Protein AF-A0A0F6W2K8-F1 (afdb_monomer_lite)

Radius of gyration: 36.89 Å; chains: 1; bounding box: 111×75×98 Å

Sequence (318 aa):
MAAAKKRSKKATPIKKAATTRRTAAKGRVGLDTSRAWSLDEIERELTPVSAARVAAVRDAIVRAYGDDKLVE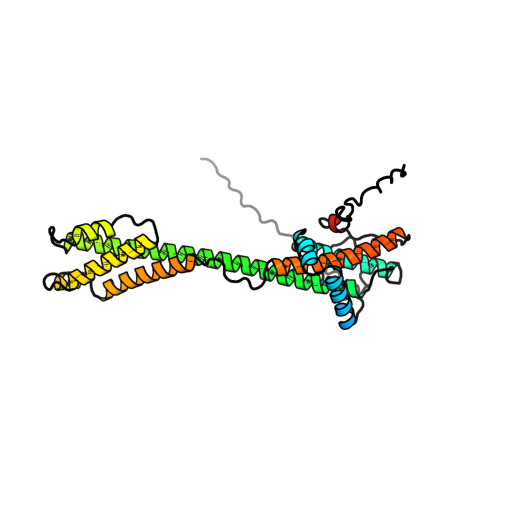LGTGFRTEEIVAVAPNVVAAALLAVRKLGRAPQGLALELLTLAVSEARELARLDLAHEQQLRDVASEIAGRREALKTSRATALRERRAVATHLLRNVLPRDAPQRAELERAAGKAATASSVVASVRTVARILADARRDESLVVVLDSYGYDDALVARLEALAAETERLSGTSATLTPPQAVDQRTLDRHDGLVLAILRAIVSALRDAQRAGAPISLPPLAGLERLLVPSRDDEQDDEEPEPVAPAS

Foldseek 3Di:
DDDDDDDDDDDDDDPPPPPPPPDDDPDPPQLDLVDFDALVRLVVLADDDDPVVLVVVLVVLCVVQPQVSLLVQLVVDDLVLLLRQLRSLLSQQSNLCVLVVHHFPLDDSSLSVNLSVLSVVLVVLVVLQVVLVVVLVVVLVVLVVQLVVLLVVLLVLLLVLLVCCLPPFDDPPHPLNVVSVVLNDDDDDLVSSLVSLLSSLVVLVVQCVDPVRVVVCVVVVSDVVSSVVSNVSSVSSVVSNVVSVVSDDDRPRDPSNSSSSSSSSLSSSQSSQVSVVVCVVVVRPGDGGDSVVCPCSNDPDPPVPDDPDDDDDDDDDD

Structure (mmCIF, N/CA/C/O backbone):
data_AF-A0A0F6W2K8-F1
#
_entry.id   AF-A0A0F6W2K8-F1
#
loop_
_atom_site.group_PDB
_atom_site.id
_atom_site.type_symbol
_atom_site.label_atom_id
_atom_site.label_alt_id
_atom_site.label_comp_id
_atom_site.label_asym_id
_atom_site.label_entity_id
_atom_site.label_seq_id
_atom_site.pdbx_PDB_ins_code
_atom_site.Cartn_x
_atom_site.Cartn_y
_atom_site.Cartn_z
_atom_site.occupancy
_atom_site.B_iso_or_equiv
_atom_site.auth_seq_id
_atom_site.auth_comp_id
_atom_site.auth_asym_id
_atom_site.auth_atom_id
_atom_site.pdbx_PDB_model_num
ATOM 1 N N . MET A 1 1 ? -38.048 59.063 2.371 1.00 38.00 1 MET A N 1
ATOM 2 C CA . MET A 1 1 ? -36.624 59.136 2.759 1.00 38.00 1 MET A CA 1
ATOM 3 C C . MET A 1 1 ? -35.880 57.947 2.169 1.00 38.00 1 MET A C 1
ATOM 5 O O . MET A 1 1 ? -36.380 56.838 2.256 1.00 38.00 1 MET A O 1
ATOM 9 N N . ALA A 1 2 ? -34.741 58.244 1.541 1.00 36.44 2 ALA A N 1
ATOM 10 C CA . ALA A 1 2 ? -33.540 57.422 1.358 1.00 36.44 2 ALA A CA 1
ATOM 11 C C . ALA A 1 2 ? -33.654 55.928 0.960 1.00 36.44 2 ALA A C 1
ATOM 13 O O . ALA A 1 2 ? -33.855 55.050 1.785 1.00 36.44 2 ALA A O 1
ATOM 14 N N . ALA A 1 3 ? -33.377 55.693 -0.329 1.00 35.25 3 ALA A N 1
ATOM 15 C CA . ALA A 1 3 ? -32.342 54.801 -0.874 1.00 35.25 3 ALA A CA 1
ATOM 16 C C . ALA A 1 3 ? -32.128 53.385 -0.293 1.00 35.25 3 ALA A C 1
ATOM 18 O O . ALA A 1 3 ? -31.666 53.234 0.827 1.00 35.25 3 ALA A O 1
ATOM 19 N N . ALA A 1 4 ? -32.168 52.377 -1.177 1.00 39.00 4 ALA A N 1
ATOM 20 C CA . ALA A 1 4 ? -30.990 51.539 -1.451 1.00 39.00 4 ALA A CA 1
ATOM 21 C C . ALA A 1 4 ? -31.178 50.670 -2.711 1.00 39.00 4 ALA A C 1
ATOM 23 O O . ALA A 1 4 ? -31.960 49.724 -2.749 1.00 39.00 4 ALA A O 1
ATOM 24 N N . LYS A 1 5 ? -30.385 50.980 -3.742 1.00 43.41 5 LYS A N 1
ATOM 25 C CA . LYS A 1 5 ? -30.114 50.135 -4.912 1.00 43.41 5 LYS A CA 1
ATOM 26 C C . LYS A 1 5 ? -29.456 48.820 -4.472 1.00 43.41 5 LYS A C 1
ATOM 28 O O . LYS A 1 5 ? -28.396 48.869 -3.853 1.00 43.41 5 LYS A O 1
ATOM 33 N N . LYS A 1 6 ? -29.942 47.667 -4.947 1.00 42.81 6 LYS A N 1
ATOM 34 C CA . LYS A 1 6 ? -29.081 46.497 -5.197 1.00 42.81 6 LYS A CA 1
ATOM 35 C C . LYS A 1 6 ? -29.333 45.926 -6.591 1.00 42.81 6 LYS A C 1
ATOM 37 O O . LYS A 1 6 ? -30.440 45.572 -6.969 1.00 42.81 6 LYS A O 1
ATOM 42 N N . ARG A 1 7 ? -28.242 45.937 -7.357 1.00 42.62 7 ARG A N 1
ATOM 43 C CA . ARG A 1 7 ? -28.083 45.543 -8.757 1.00 42.62 7 ARG A CA 1
ATOM 44 C C . ARG A 1 7 ? -28.334 44.043 -8.935 1.00 42.62 7 ARG A C 1
ATOM 46 O O . ARG A 1 7 ? -27.656 43.239 -8.299 1.00 42.62 7 ARG A O 1
ATOM 53 N N . SER A 1 8 ? -29.216 43.680 -9.863 1.00 40.09 8 SER A N 1
ATOM 54 C CA . SER A 1 8 ? -29.271 42.340 -10.445 1.00 40.09 8 SER A CA 1
ATOM 55 C C . SER A 1 8 ? -28.067 42.149 -11.377 1.00 40.09 8 SER A C 1
ATOM 57 O O . SER A 1 8 ? -27.812 42.951 -12.280 1.00 40.09 8 SER A O 1
ATOM 59 N N . LYS A 1 9 ? -27.264 41.110 -11.129 1.00 42.94 9 LYS A N 1
ATOM 60 C CA . LYS A 1 9 ? -26.186 40.706 -12.037 1.00 42.94 9 LYS A CA 1
ATOM 61 C C . LYS A 1 9 ? -26.823 40.021 -13.248 1.00 42.94 9 LYS A C 1
ATOM 63 O O . LYS A 1 9 ? -27.392 38.942 -13.121 1.00 42.94 9 LYS A O 1
ATOM 68 N N . LYS A 1 10 ? -26.733 40.675 -14.410 1.00 40.81 10 LYS A N 1
ATOM 69 C CA . LYS A 1 10 ? -27.005 40.088 -15.728 1.00 40.81 10 LYS A CA 1
ATOM 70 C C . LYS A 1 10 ? -26.123 38.854 -15.921 1.00 40.81 10 LYS A C 1
ATOM 72 O O . LYS A 1 10 ? -24.904 38.948 -15.804 1.00 40.81 10 LYS A O 1
ATOM 77 N N . ALA A 1 11 ? -26.756 37.730 -16.239 1.00 39.19 11 ALA A N 1
ATOM 78 C CA . ALA A 1 11 ? -26.097 36.548 -16.759 1.00 39.19 11 ALA A CA 1
ATOM 79 C C . ALA A 1 11 ? -25.490 36.873 -18.132 1.00 39.19 11 ALA A C 1
ATOM 81 O O . ALA A 1 11 ? -26.193 37.274 -19.061 1.00 39.19 11 ALA A O 1
ATOM 82 N N . THR A 1 12 ? -24.175 36.732 -18.245 1.00 38.69 12 THR A N 1
ATOM 83 C CA . THR A 1 12 ? -23.456 36.777 -19.518 1.00 38.69 12 THR A CA 1
ATOM 84 C C . THR A 1 12 ? -23.662 35.434 -20.225 1.00 38.69 12 THR A C 1
ATOM 86 O O . THR A 1 12 ? -23.432 34.396 -19.601 1.00 38.69 12 THR A O 1
ATOM 89 N N . PRO A 1 13 ? -24.081 35.394 -21.501 1.00 38.59 13 PRO A N 1
ATOM 90 C CA . PRO A 1 13 ? -24.198 34.138 -22.225 1.00 38.59 13 PRO A CA 1
ATOM 91 C C . PRO A 1 13 ? -22.795 33.607 -22.534 1.00 38.59 13 PRO A C 1
ATOM 93 O O . PRO A 1 13 ? -22.003 34.261 -23.216 1.00 38.59 13 PRO A O 1
ATOM 96 N N . ILE A 1 14 ? -22.487 32.411 -22.030 1.00 42.06 14 ILE A N 1
ATOM 97 C CA . ILE A 1 14 ? -21.296 31.653 -22.417 1.00 42.06 14 ILE A CA 1
ATOM 98 C C . ILE A 1 14 ? -21.457 31.313 -23.901 1.00 42.06 14 ILE A C 1
ATOM 100 O O . ILE A 1 14 ? -22.243 30.442 -24.278 1.00 42.06 14 ILE A O 1
ATOM 104 N N . LYS A 1 15 ? -20.729 32.037 -24.758 1.00 41.38 15 LYS A N 1
ATOM 105 C CA . LYS A 1 15 ? -20.532 31.667 -26.160 1.00 41.38 15 LYS A CA 1
ATOM 106 C C . LYS A 1 15 ? -19.895 30.279 -26.174 1.00 41.38 15 LYS A C 1
ATOM 108 O O . LYS A 1 15 ? -18.727 30.131 -25.829 1.00 41.38 15 LYS A O 1
ATOM 113 N N . LYS A 1 16 ? -20.675 29.269 -26.564 1.00 38.38 16 LYS A N 1
ATOM 114 C CA . LYS A 1 16 ? -20.164 27.956 -26.957 1.00 38.38 16 LYS A CA 1
ATOM 115 C C . LYS A 1 16 ? -19.177 28.184 -28.100 1.00 38.38 16 LYS A C 1
ATOM 117 O O . LYS A 1 16 ? -19.590 28.493 -29.215 1.00 38.38 16 LYS A O 1
ATOM 122 N N . ALA A 1 17 ? -17.884 28.082 -27.808 1.00 37.31 17 ALA A N 1
ATOM 123 C CA . ALA A 1 17 ? -16.884 27.917 -28.844 1.00 37.31 17 ALA A CA 1
ATOM 124 C C . ALA A 1 17 ? -17.203 26.591 -29.535 1.00 37.31 17 ALA A C 1
ATOM 126 O O . ALA A 1 17 ? -17.188 25.530 -28.911 1.00 37.31 17 ALA A O 1
ATOM 127 N N . ALA A 1 18 ? -17.602 26.683 -30.799 1.00 35.75 18 ALA A N 1
ATOM 128 C CA . ALA A 1 18 ? -17.785 25.537 -31.658 1.00 35.75 18 ALA A CA 1
ATOM 129 C C . ALA A 1 18 ? -16.449 24.790 -31.722 1.00 35.75 18 ALA A C 1
ATOM 131 O O . ALA A 1 18 ? -15.483 25.274 -32.308 1.00 35.75 18 ALA A O 1
ATOM 132 N N . THR A 1 19 ? -16.389 23.625 -31.082 1.00 36.25 19 THR A N 1
ATOM 133 C CA . THR A 1 19 ? -15.316 22.661 -31.288 1.00 36.25 19 THR A CA 1
ATOM 134 C C . THR A 1 19 ? -15.433 22.194 -32.727 1.00 36.25 19 THR A C 1
ATOM 136 O O . THR A 1 19 ? -16.224 21.306 -33.050 1.00 36.25 19 THR A O 1
ATOM 139 N N . THR A 1 20 ? -14.682 22.838 -33.614 1.00 37.28 20 THR A N 1
ATOM 140 C CA . THR A 1 20 ? -14.463 22.370 -34.973 1.00 37.28 20 THR A CA 1
ATOM 141 C C . THR A 1 20 ? -13.880 20.969 -34.851 1.00 37.28 20 THR A C 1
ATOM 143 O O . THR A 1 20 ? -12.708 20.797 -34.518 1.00 37.28 20 THR A O 1
ATOM 146 N N . ARG A 1 21 ? -14.726 19.950 -35.057 1.00 40.19 21 ARG A N 1
ATOM 147 C CA . ARG A 1 21 ? -14.299 18.573 -35.299 1.00 40.19 21 ARG A CA 1
ATOM 148 C C . ARG A 1 21 ? -13.395 18.618 -36.519 1.00 40.19 21 ARG A C 1
ATOM 150 O O . ARG A 1 21 ? -13.856 18.604 -37.655 1.00 40.19 21 ARG A O 1
ATOM 157 N N . ARG A 1 22 ? -12.095 18.712 -36.262 1.00 36.84 22 ARG A N 1
ATOM 158 C CA . ARG A 1 22 ? -11.065 18.445 -37.247 1.00 36.84 22 ARG A CA 1
ATOM 159 C C . ARG A 1 22 ? -11.166 16.951 -37.523 1.00 36.84 22 ARG A C 1
ATOM 161 O O . ARG A 1 22 ? -10.788 16.124 -36.699 1.00 36.84 22 ARG A O 1
ATOM 168 N N . THR A 1 23 ? -11.794 16.623 -38.643 1.00 35.72 23 THR A N 1
ATOM 169 C CA . THR A 1 23 ? -11.765 15.295 -39.241 1.00 35.72 23 THR A CA 1
ATOM 170 C C . THR A 1 23 ? -10.320 14.819 -39.267 1.00 35.72 23 THR A C 1
ATOM 172 O O . THR A 1 23 ? -9.457 15.497 -39.826 1.00 35.72 23 THR A O 1
ATOM 175 N N . ALA A 1 24 ? -10.070 13.690 -38.605 1.00 38.19 24 ALA A N 1
ATOM 176 C CA . ALA A 1 24 ? -8.780 13.030 -38.567 1.00 38.19 24 ALA A CA 1
ATOM 177 C C . ALA A 1 24 ? -8.312 12.780 -40.003 1.00 38.19 24 ALA A C 1
ATOM 179 O O . ALA A 1 24 ? -8.836 11.916 -40.708 1.00 38.19 24 ALA A O 1
ATOM 180 N N . ALA A 1 25 ? -7.332 13.565 -40.441 1.00 36.22 25 ALA A N 1
ATOM 181 C CA . ALA A 1 25 ? -6.544 13.211 -41.598 1.00 36.22 25 ALA A CA 1
ATOM 182 C C . ALA A 1 25 ? -5.839 11.893 -41.255 1.00 36.22 25 ALA A C 1
ATOM 184 O O . ALA A 1 25 ? -5.070 11.826 -40.297 1.00 36.22 25 ALA A O 1
ATOM 185 N N . LYS A 1 26 ? -6.132 10.841 -42.024 1.00 40.16 26 LYS A N 1
ATOM 186 C CA . LYS A 1 26 ? -5.335 9.612 -42.081 1.00 40.16 26 LYS A CA 1
ATOM 187 C C . LYS A 1 26 ? -3.949 9.968 -42.629 1.00 40.16 26 LYS A C 1
ATOM 189 O O . LYS A 1 26 ? -3.676 9.793 -43.809 1.00 40.16 26 LYS A O 1
ATOM 194 N N . GLY A 1 27 ? -3.096 10.517 -41.780 1.00 34.44 27 GLY A N 1
ATOM 195 C CA . GLY A 1 27 ? -1.671 10.687 -42.015 1.00 34.44 27 GLY A CA 1
ATOM 196 C C . GLY A 1 27 ? -0.952 10.030 -40.851 1.00 34.44 27 GLY A C 1
ATOM 197 O O . GLY A 1 27 ? -1.320 10.277 -39.706 1.00 34.44 27 GLY A O 1
ATOM 198 N N . ARG A 1 28 ? 0.021 9.157 -41.130 1.00 44.56 28 ARG A N 1
ATOM 199 C CA . ARG A 1 28 ? 0.927 8.609 -40.110 1.00 44.56 28 ARG A CA 1
ATOM 200 C C . ARG A 1 28 ? 1.466 9.777 -39.281 1.00 44.56 28 ARG A C 1
ATOM 202 O O . ARG A 1 28 ? 2.252 10.571 -39.792 1.00 44.56 28 ARG A O 1
ATOM 209 N N . VAL A 1 29 ? 1.005 9.904 -38.039 1.00 49.88 29 VAL A N 1
ATOM 210 C CA . VAL A 1 29 ? 1.546 10.867 -37.081 1.00 49.88 29 VAL A CA 1
ATOM 211 C C . VAL A 1 29 ? 2.978 10.411 -36.825 1.00 49.88 29 VAL A C 1
ATOM 213 O O . VAL A 1 29 ? 3.199 9.328 -36.294 1.00 49.88 29 VAL A O 1
ATOM 216 N N . GLY A 1 30 ? 3.960 11.169 -37.311 1.00 60.00 30 GLY A N 1
ATOM 217 C CA . GLY A 1 30 ? 5.361 10.883 -37.017 1.00 60.00 30 GLY A CA 1
ATOM 218 C C . GLY A 1 30 ? 5.589 10.901 -35.504 1.00 60.00 30 GLY A C 1
ATOM 219 O O . GLY A 1 30 ? 4.935 11.662 -34.794 1.00 60.00 30 GLY A O 1
ATOM 220 N N . LEU A 1 31 ? 6.502 10.061 -35.009 1.00 70.81 31 LEU A N 1
ATOM 221 C CA . LEU A 1 31 ? 6.948 10.099 -33.613 1.00 70.81 31 LEU A CA 1
ATOM 222 C C . LEU A 1 31 ? 7.523 11.495 -33.311 1.00 70.81 31 LEU A C 1
ATOM 224 O O . LEU A 1 31 ? 8.631 11.814 -33.733 1.00 70.81 31 LEU A O 1
ATOM 228 N N . ASP A 1 32 ? 6.752 12.326 -32.615 1.00 74.31 32 ASP A N 1
ATOM 229 C CA . ASP A 1 32 ? 7.165 13.632 -32.104 1.00 74.31 32 ASP A CA 1
ATOM 230 C C . ASP A 1 32 ? 7.704 13.488 -30.675 1.00 74.31 32 ASP A C 1
ATOM 232 O O . ASP A 1 32 ? 6.947 13.214 -29.749 1.00 74.31 32 ASP A O 1
ATOM 236 N N . THR A 1 33 ? 9.010 13.670 -30.479 1.00 67.94 33 THR A N 1
ATOM 237 C CA . THR A 1 33 ? 9.666 13.567 -29.163 1.00 67.94 33 THR A CA 1
ATOM 238 C C . THR A 1 33 ? 9.492 14.805 -28.281 1.00 67.94 33 THR A C 1
ATOM 240 O O . THR A 1 33 ? 9.990 14.810 -27.160 1.00 67.94 33 THR A O 1
ATOM 243 N N . SER A 1 34 ? 8.830 15.863 -28.765 1.00 72.19 34 SER A N 1
ATOM 244 C CA . SER A 1 34 ? 8.588 17.092 -27.994 1.00 72.19 34 SER A CA 1
ATOM 245 C C . SER A 1 34 ? 7.319 17.044 -27.135 1.00 72.19 34 SER A C 1
ATOM 247 O O . SER A 1 34 ? 7.137 17.890 -26.258 1.00 72.19 34 SER A O 1
ATOM 249 N N . ARG A 1 35 ? 6.453 16.044 -27.349 1.00 82.81 35 ARG A N 1
ATOM 250 C CA . ARG A 1 35 ? 5.243 15.809 -26.550 1.00 82.81 35 ARG A CA 1
ATOM 251 C C . ARG A 1 35 ? 5.423 14.629 -25.596 1.00 82.81 35 ARG A C 1
ATOM 253 O O . ARG A 1 35 ? 6.191 13.715 -25.878 1.00 82.81 35 ARG A O 1
ATOM 260 N N . ALA A 1 36 ? 4.642 14.614 -24.518 1.00 84.25 36 ALA A N 1
ATOM 261 C CA . ALA A 1 36 ? 4.549 13.460 -23.632 1.00 84.25 36 ALA A CA 1
ATOM 262 C C . ALA A 1 36 ? 3.800 12.309 -24.321 1.00 84.25 36 ALA A C 1
ATOM 264 O O . ALA A 1 36 ? 2.701 12.508 -24.848 1.00 84.25 36 ALA A O 1
ATOM 265 N N . TRP A 1 37 ? 4.396 11.120 -24.304 1.00 88.38 37 TRP A N 1
ATOM 266 C CA . TRP A 1 37 ? 3.782 9.895 -24.810 1.00 88.38 37 TRP A CA 1
ATOM 267 C C . TRP A 1 37 ? 3.155 9.074 -23.688 1.00 88.38 37 TRP A C 1
ATOM 269 O O . TRP A 1 37 ? 3.697 8.995 -22.587 1.00 88.38 37 TRP A O 1
ATOM 279 N N . SER A 1 38 ? 2.042 8.411 -23.989 1.00 91.56 38 SER A N 1
ATOM 280 C CA . SER A 1 38 ? 1.500 7.343 -23.143 1.00 91.56 38 SER A CA 1
ATOM 281 C C . SER A 1 38 ? 2.025 5.964 -23.565 1.00 91.56 38 SER A C 1
ATOM 283 O O . SER A 1 38 ? 2.402 5.755 -24.722 1.00 91.56 38 SER A O 1
ATOM 285 N N . LEU A 1 39 ? 2.008 4.996 -22.639 1.00 91.00 39 LEU A N 1
ATOM 286 C CA . LEU A 1 39 ? 2.384 3.600 -22.921 1.00 91.00 39 LEU A CA 1
ATOM 287 C C . LEU A 1 39 ? 1.524 2.996 -24.050 1.00 91.00 39 LEU A C 1
ATOM 289 O O . LEU A 1 39 ? 2.049 2.302 -24.918 1.00 91.00 39 LEU A O 1
ATOM 293 N N . ASP A 1 40 ? 0.230 3.329 -24.096 1.00 91.81 40 ASP A N 1
ATOM 294 C CA . ASP A 1 40 ? -0.716 2.833 -25.108 1.00 91.81 40 ASP A CA 1
ATOM 295 C C . ASP A 1 40 ? -0.467 3.395 -26.510 1.00 91.81 40 ASP A C 1
ATOM 297 O O . ASP A 1 40 ? -0.688 2.710 -27.510 1.00 91.81 40 ASP A O 1
ATOM 301 N N . GLU A 1 41 ? -0.031 4.652 -26.610 1.00 90.44 41 GLU A N 1
ATOM 302 C CA . GLU A 1 41 ? 0.337 5.242 -27.898 1.00 90.44 41 GLU A CA 1
ATOM 303 C C . GLU A 1 41 ? 1.620 4.618 -28.444 1.00 90.44 41 GLU A C 1
ATOM 305 O O . GLU A 1 41 ? 1.702 4.351 -29.640 1.00 90.44 41 GLU A O 1
ATOM 310 N N . ILE A 1 42 ? 2.602 4.363 -27.578 1.00 90.56 42 ILE A N 1
ATOM 311 C CA . ILE A 1 42 ? 3.895 3.799 -27.979 1.00 90.56 42 ILE A CA 1
ATOM 312 C C . ILE A 1 42 ? 3.771 2.348 -28.393 1.00 90.56 42 ILE A C 1
ATOM 314 O O . ILE A 1 42 ? 4.393 1.956 -29.377 1.00 90.56 42 ILE A O 1
ATOM 318 N N . GLU A 1 43 ? 2.975 1.554 -27.680 1.00 91.12 43 GLU A N 1
ATOM 319 C CA . GLU A 1 43 ? 2.790 0.141 -28.008 1.00 91.12 43 GLU A CA 1
ATOM 320 C C . GLU A 1 43 ? 2.348 -0.054 -29.464 1.00 91.12 43 GLU A C 1
ATOM 322 O O . GLU A 1 43 ? 2.826 -0.955 -30.149 1.00 91.12 43 GLU A O 1
ATOM 327 N N . ARG A 1 44 ? 1.499 0.844 -29.976 1.00 91.56 44 ARG A N 1
ATOM 328 C CA . ARG A 1 44 ? 1.024 0.817 -31.370 1.00 91.56 44 ARG A CA 1
ATOM 329 C C . ARG A 1 44 ? 2.126 1.097 -32.392 1.00 91.56 44 ARG A C 1
ATOM 331 O O . ARG A 1 44 ? 1.979 0.737 -33.557 1.00 91.56 44 ARG A O 1
ATOM 338 N N . GLU A 1 45 ? 3.200 1.751 -31.968 1.00 91.75 45 GLU A N 1
ATOM 339 C CA . GLU A 1 45 ? 4.353 2.101 -32.796 1.00 91.75 45 GLU A CA 1
ATOM 340 C C . GLU A 1 45 ? 5.484 1.060 -32.704 1.00 91.75 45 GLU A C 1
ATOM 342 O O . GLU A 1 45 ? 6.450 1.147 -33.475 1.00 91.75 45 GLU A O 1
ATOM 347 N N . LEU A 1 46 ? 5.383 0.091 -31.781 1.00 91.25 46 LEU A N 1
ATOM 348 C CA . LEU A 1 46 ? 6.380 -0.962 -31.599 1.00 91.25 46 LEU A CA 1
ATOM 349 C C . LEU A 1 46 ? 6.414 -1.909 -32.800 1.00 91.25 46 LEU A C 1
ATOM 351 O O . LEU A 1 46 ? 5.399 -2.284 -33.386 1.00 91.25 46 LEU A O 1
ATOM 355 N N . THR A 1 47 ? 7.625 -2.343 -33.144 1.00 88.44 47 THR A N 1
ATOM 356 C CA . THR A 1 47 ? 7.804 -3.440 -34.097 1.00 88.44 47 THR A CA 1
ATOM 357 C C . THR A 1 47 ? 7.464 -4.755 -33.393 1.00 88.44 47 THR A C 1
ATOM 359 O O . THR A 1 47 ? 8.008 -4.991 -32.314 1.00 88.44 47 THR A O 1
ATOM 362 N N . PRO A 1 48 ? 6.614 -5.624 -33.971 1.00 91.38 48 PRO A N 1
ATOM 363 C CA . PRO A 1 48 ? 6.302 -6.913 -33.370 1.00 91.38 48 PRO A CA 1
ATOM 364 C C . PRO A 1 48 ? 7.569 -7.747 -33.165 1.00 91.38 48 PRO A C 1
ATOM 366 O O . PRO A 1 48 ? 8.338 -7.974 -34.099 1.00 91.38 48 PRO A O 1
ATOM 369 N N . VAL A 1 49 ? 7.764 -8.226 -31.941 1.00 93.50 49 VAL A N 1
ATOM 370 C CA . VAL A 1 49 ? 8.857 -9.123 -31.552 1.00 93.50 49 VAL A CA 1
ATOM 371 C C . VAL A 1 49 ? 8.275 -10.352 -30.864 1.00 93.50 49 VAL A C 1
ATOM 373 O O . VAL A 1 49 ? 7.219 -10.293 -30.237 1.00 93.50 49 VAL A O 1
ATOM 376 N N . SER A 1 50 ? 8.942 -11.499 -30.985 1.00 95.31 50 SER A N 1
ATOM 377 C CA . SER A 1 50 ? 8.464 -12.732 -30.353 1.00 95.31 50 SER A CA 1
ATOM 378 C C . SER A 1 50 ? 8.572 -12.649 -28.829 1.00 95.31 50 SER A C 1
ATOM 380 O O . SER A 1 50 ? 9.637 -12.289 -28.318 1.00 95.31 50 SER A O 1
ATOM 382 N N . ALA A 1 51 ? 7.544 -13.105 -28.112 1.00 94.19 51 ALA A N 1
ATOM 383 C CA . ALA A 1 51 ? 7.537 -13.143 -26.647 1.00 94.19 51 ALA A CA 1
ATOM 384 C C . ALA A 1 51 ? 8.735 -13.909 -26.053 1.00 94.19 51 ALA A C 1
ATOM 386 O O . ALA A 1 51 ? 9.307 -13.475 -25.060 1.00 94.19 51 ALA A O 1
ATOM 387 N N . ALA A 1 52 ? 9.184 -14.993 -26.699 1.00 95.94 52 ALA A N 1
ATOM 388 C CA . ALA A 1 52 ? 10.352 -15.759 -26.256 1.00 95.94 52 ALA A CA 1
ATOM 389 C C . ALA A 1 52 ? 11.650 -14.928 -26.248 1.00 95.94 52 ALA A C 1
ATOM 391 O O . ALA A 1 52 ? 12.459 -15.046 -25.332 1.00 95.94 52 ALA A O 1
ATOM 392 N N . ARG A 1 53 ? 11.840 -14.048 -27.242 1.00 95.94 53 ARG A N 1
ATOM 393 C CA . ARG A 1 53 ? 13.004 -13.146 -27.303 1.00 95.94 53 ARG A CA 1
ATOM 394 C C . ARG A 1 53 ? 12.916 -12.043 -26.248 1.00 95.94 53 ARG A C 1
ATOM 396 O O . ARG A 1 53 ? 13.925 -11.728 -25.628 1.00 95.94 53 ARG A O 1
ATOM 403 N N . VAL A 1 54 ? 11.718 -11.508 -26.005 1.00 96.00 54 VAL A N 1
ATOM 404 C CA . VAL A 1 54 ? 11.476 -10.540 -24.921 1.00 96.00 54 VAL A CA 1
ATOM 405 C C . VAL A 1 54 ? 11.801 -11.164 -23.560 1.00 96.00 54 VAL A C 1
ATOM 407 O O . VAL A 1 54 ? 12.542 -10.570 -22.779 1.00 96.00 54 VAL A O 1
ATOM 410 N N . ALA A 1 55 ? 11.335 -12.391 -23.311 1.00 95.56 55 ALA A N 1
ATOM 411 C CA . ALA A 1 55 ? 11.641 -13.137 -22.092 1.00 95.56 55 ALA A CA 1
ATOM 412 C C . ALA A 1 55 ? 13.148 -13.405 -21.937 1.00 95.56 55 ALA A C 1
ATOM 414 O O . ALA A 1 55 ? 13.706 -13.163 -20.872 1.00 95.56 55 ALA A O 1
ATOM 415 N N . ALA A 1 56 ? 13.836 -13.809 -23.009 1.00 96.50 56 ALA A N 1
ATOM 416 C CA . ALA A 1 56 ? 15.280 -14.039 -22.967 1.00 96.50 56 ALA A CA 1
ATOM 417 C C . ALA A 1 56 ? 16.076 -12.772 -22.596 1.00 96.50 56 ALA A C 1
ATOM 419 O O . ALA A 1 56 ? 17.037 -12.853 -21.829 1.00 96.50 56 ALA A O 1
ATOM 420 N N . VAL A 1 57 ? 15.671 -11.603 -23.109 1.00 96.00 57 VAL A N 1
ATOM 421 C CA . VAL A 1 57 ? 16.286 -10.309 -22.759 1.00 96.00 57 VAL A CA 1
ATOM 422 C C . VAL A 1 57 ? 15.994 -9.935 -21.309 1.00 96.00 57 VAL A C 1
ATOM 424 O O . VAL A 1 57 ? 16.908 -9.518 -20.600 1.00 96.00 57 VAL A O 1
ATOM 427 N N . ARG A 1 58 ? 14.758 -10.138 -20.842 1.00 96.88 58 ARG A N 1
ATOM 428 C CA . ARG A 1 58 ? 14.386 -9.932 -19.437 1.00 96.88 58 ARG A CA 1
ATOM 429 C C . ARG A 1 58 ? 15.258 -10.767 -18.505 1.00 96.88 58 ARG A C 1
ATOM 431 O O . ARG A 1 58 ? 15.870 -10.221 -17.593 1.00 96.88 58 ARG A O 1
ATOM 438 N N . ASP A 1 59 ? 15.377 -12.062 -18.771 1.00 96.25 59 ASP A N 1
ATOM 439 C CA . ASP A 1 59 ? 16.172 -12.968 -17.943 1.00 96.25 59 ASP A CA 1
ATOM 440 C C . ASP A 1 59 ? 17.665 -12.623 -17.987 1.00 96.25 59 ASP A C 1
ATOM 442 O O . ASP A 1 59 ? 18.365 -12.770 -16.987 1.00 96.25 59 ASP A O 1
ATOM 446 N N . ALA A 1 60 ? 18.170 -12.142 -19.127 1.00 96.00 60 ALA A N 1
ATOM 447 C CA . ALA A 1 60 ? 19.544 -11.661 -19.233 1.00 96.00 60 ALA A CA 1
ATOM 448 C C . ALA A 1 60 ? 19.790 -10.425 -18.351 1.00 96.00 60 ALA A C 1
ATOM 450 O O . ALA A 1 60 ? 20.809 -10.377 -17.668 1.00 96.00 60 ALA A O 1
ATOM 451 N N . ILE A 1 61 ? 18.854 -9.470 -18.315 1.00 95.31 61 ILE A N 1
ATOM 452 C CA . ILE A 1 61 ? 18.932 -8.290 -17.438 1.00 95.31 61 ILE A CA 1
ATOM 453 C C . ILE A 1 61 ? 18.870 -8.711 -15.969 1.00 95.31 61 ILE A C 1
ATOM 455 O O . ILE A 1 61 ? 19.723 -8.304 -15.184 1.00 95.31 61 ILE A O 1
ATOM 459 N N . VAL A 1 62 ? 17.910 -9.568 -15.607 1.00 95.44 62 VAL A N 1
ATOM 460 C CA . VAL A 1 62 ? 17.768 -10.063 -14.230 1.00 95.44 62 VAL A CA 1
ATOM 461 C C . VAL A 1 62 ? 19.036 -10.784 -13.775 1.00 95.44 62 VAL A C 1
ATOM 463 O O . VAL A 1 62 ? 19.513 -10.524 -12.677 1.00 95.44 62 VAL A O 1
ATOM 466 N N . ARG A 1 63 ? 19.640 -11.626 -14.623 1.00 95.38 63 ARG A N 1
ATOM 467 C CA . ARG A 1 63 ? 20.919 -12.284 -14.306 1.00 95.38 63 ARG A CA 1
ATOM 468 C C . ARG A 1 63 ? 22.092 -11.311 -14.198 1.00 95.38 63 ARG A C 1
ATOM 470 O O . ARG A 1 63 ? 22.963 -11.533 -13.368 1.00 95.38 63 ARG A O 1
ATOM 477 N N . ALA A 1 64 ? 22.141 -10.276 -15.036 1.00 94.12 64 ALA A N 1
ATOM 478 C CA . ALA A 1 64 ? 23.245 -9.319 -15.042 1.00 94.12 64 ALA A CA 1
ATOM 479 C C . ALA A 1 64 ? 23.274 -8.434 -13.786 1.00 94.12 64 ALA A C 1
ATOM 481 O O . ALA A 1 64 ? 24.351 -8.064 -13.329 1.00 94.12 64 ALA A O 1
ATOM 482 N N . TYR A 1 65 ? 22.105 -8.090 -13.240 1.00 94.25 65 TYR A N 1
ATOM 483 C CA . TYR A 1 65 ? 22.010 -7.286 -12.020 1.00 94.25 65 TYR A CA 1
ATOM 484 C C . TYR A 1 65 ? 21.941 -8.155 -10.757 1.00 94.25 65 TYR A C 1
ATOM 486 O O . TYR A 1 65 ? 22.616 -7.853 -9.779 1.00 94.25 65 TYR A O 1
ATOM 494 N N . GLY A 1 66 ? 21.165 -9.240 -10.776 1.00 94.12 66 GLY A N 1
ATOM 495 C CA . GLY A 1 66 ? 20.775 -9.974 -9.573 1.00 94.12 66 GLY A CA 1
ATOM 496 C C . GLY A 1 66 ? 19.637 -9.278 -8.816 1.00 94.12 66 GLY A C 1
ATOM 497 O O . GLY A 1 66 ? 19.435 -8.071 -8.940 1.00 94.12 66 GLY A O 1
ATOM 498 N N . ASP A 1 67 ? 18.872 -10.042 -8.031 1.00 92.75 67 ASP A N 1
ATOM 499 C CA . ASP A 1 67 ? 17.661 -9.528 -7.374 1.00 92.75 67 ASP A CA 1
ATOM 500 C C . ASP A 1 67 ? 17.954 -8.395 -6.376 1.00 92.75 67 ASP A C 1
ATOM 502 O O . ASP A 1 67 ? 17.242 -7.393 -6.380 1.00 92.75 67 ASP A O 1
ATOM 506 N N . ASP A 1 68 ? 19.014 -8.503 -5.569 1.00 93.88 68 ASP A N 1
ATOM 507 C CA . ASP A 1 68 ? 19.351 -7.474 -4.573 1.00 93.88 68 ASP A CA 1
ATOM 508 C C . ASP A 1 68 ? 19.785 -6.153 -5.218 1.00 93.88 68 ASP A C 1
ATOM 510 O O . ASP A 1 68 ? 19.360 -5.089 -4.778 1.00 93.88 68 ASP A O 1
ATOM 514 N N . LYS A 1 69 ? 20.549 -6.205 -6.316 1.00 94.00 69 LYS A N 1
ATOM 515 C CA . LYS A 1 69 ? 20.971 -5.000 -7.045 1.00 94.00 69 LYS A CA 1
ATOM 516 C C . LYS A 1 69 ? 19.811 -4.335 -7.779 1.00 94.00 69 LYS A C 1
ATOM 518 O O . LYS A 1 69 ? 19.809 -3.119 -7.950 1.00 94.00 69 LYS A O 1
ATOM 523 N N . LEU A 1 70 ? 18.826 -5.117 -8.232 1.00 95.50 70 LEU A N 1
ATOM 524 C CA . LEU A 1 70 ? 17.584 -4.560 -8.769 1.00 95.50 70 LEU A CA 1
ATOM 525 C C . LEU A 1 70 ? 16.802 -3.843 -7.667 1.00 95.50 70 LEU A C 1
ATOM 527 O O . LEU A 1 70 ? 16.389 -2.711 -7.879 1.00 95.50 70 LEU A O 1
ATOM 531 N N . VAL A 1 71 ? 16.655 -4.446 -6.485 1.00 95.62 71 VAL A N 1
ATOM 532 C CA . VAL A 1 71 ? 16.018 -3.770 -5.341 1.00 95.62 71 VAL A CA 1
ATOM 533 C C . VAL A 1 71 ? 16.761 -2.478 -4.996 1.00 95.62 71 VAL A C 1
ATOM 535 O O . VAL A 1 71 ? 16.141 -1.422 -4.940 1.00 95.62 71 VAL A O 1
ATOM 538 N N . GLU A 1 72 ? 18.084 -2.531 -4.842 1.00 94.50 72 GLU A N 1
ATOM 539 C CA . GLU A 1 72 ? 18.916 -1.357 -4.554 1.00 94.50 72 GLU A CA 1
ATOM 540 C C . GLU A 1 72 ? 18.707 -0.247 -5.594 1.00 94.50 72 GLU A C 1
ATOM 542 O O . GLU A 1 72 ? 18.416 0.898 -5.242 1.00 94.50 72 GLU A O 1
ATOM 547 N N . LEU A 1 73 ? 18.761 -0.597 -6.883 1.00 93.31 73 LEU A N 1
ATOM 548 C CA . LEU A 1 73 ? 18.517 0.343 -7.974 1.00 93.31 73 LEU A CA 1
ATOM 549 C C . LEU A 1 73 ? 17.113 0.961 -7.896 1.00 93.31 73 LEU A C 1
ATOM 551 O O . LEU A 1 73 ? 16.969 2.163 -8.119 1.00 93.31 73 LEU A O 1
ATOM 555 N N . GLY A 1 74 ? 16.098 0.154 -7.583 1.00 93.06 74 GLY A N 1
ATOM 556 C CA . GLY A 1 74 ? 14.710 0.591 -7.460 1.00 93.06 74 GLY A CA 1
ATOM 557 C C . GLY A 1 74 ? 14.478 1.555 -6.305 1.00 93.06 74 GLY A C 1
ATOM 558 O O . GLY A 1 74 ? 13.884 2.609 -6.513 1.00 93.06 74 GLY A O 1
ATOM 559 N N . THR A 1 75 ? 15.046 1.274 -5.126 1.00 92.75 75 THR A N 1
ATOM 560 C CA . THR A 1 75 ? 14.905 2.142 -3.937 1.00 92.75 75 THR A CA 1
ATOM 561 C C . THR A 1 75 ? 15.443 3.560 -4.145 1.00 92.75 75 THR A C 1
ATOM 563 O O . THR A 1 75 ? 15.066 4.492 -3.432 1.00 92.75 75 THR A O 1
ATOM 566 N N . GLY A 1 76 ? 16.319 3.751 -5.136 1.00 90.50 76 GLY A N 1
ATOM 567 C CA . GLY A 1 76 ? 16.892 5.049 -5.458 1.00 90.50 76 GLY A CA 1
ATOM 568 C C . GLY A 1 76 ? 15.897 6.045 -6.059 1.00 90.50 76 GLY A C 1
ATOM 569 O O . GLY A 1 76 ? 16.186 7.244 -6.040 1.00 90.50 76 GLY A O 1
ATOM 570 N N . PHE A 1 77 ? 14.754 5.605 -6.595 1.00 92.88 77 PHE A N 1
ATOM 571 C CA . PHE A 1 77 ? 13.842 6.440 -7.385 1.00 92.88 77 PHE A CA 1
ATOM 572 C C . PHE A 1 77 ? 12.375 6.227 -7.011 1.00 92.88 77 PHE A C 1
ATOM 574 O O . PHE A 1 77 ? 12.005 5.223 -6.420 1.00 92.88 77 PHE A O 1
ATOM 581 N N . ARG A 1 78 ? 11.521 7.194 -7.366 1.00 92.62 78 ARG A N 1
ATOM 582 C CA . ARG A 1 78 ? 10.073 7.067 -7.164 1.00 92.62 78 ARG A CA 1
ATOM 583 C C . ARG A 1 78 ? 9.440 6.349 -8.354 1.00 92.62 78 ARG A C 1
ATOM 585 O O . ARG A 1 78 ? 9.650 6.768 -9.493 1.00 92.62 78 ARG A O 1
ATOM 592 N N . THR A 1 79 ? 8.597 5.355 -8.087 1.00 94.19 79 THR A N 1
ATOM 593 C CA . THR A 1 79 ? 7.847 4.586 -9.094 1.00 94.19 79 THR A CA 1
ATOM 594 C C . THR A 1 79 ? 7.111 5.480 -10.102 1.00 94.19 79 THR A C 1
ATOM 596 O O . THR A 1 79 ? 7.230 5.297 -11.315 1.00 94.19 79 THR A O 1
ATOM 599 N N . GLU A 1 80 ? 6.441 6.532 -9.619 1.00 93.19 80 GLU A N 1
ATOM 600 C CA . GLU A 1 80 ? 5.749 7.539 -10.442 1.00 93.19 80 GLU A CA 1
ATOM 601 C C . GLU A 1 80 ? 6.664 8.189 -11.501 1.00 93.19 80 GLU A C 1
ATOM 603 O O . GLU A 1 80 ? 6.252 8.408 -12.642 1.00 93.19 80 GLU A O 1
ATOM 608 N N . GLU A 1 81 ? 7.917 8.493 -11.143 1.00 93.38 81 GLU A N 1
ATOM 609 C CA . GLU A 1 81 ? 8.891 9.117 -12.048 1.00 93.38 81 GLU A CA 1
ATOM 610 C C . GLU A 1 81 ? 9.342 8.131 -13.129 1.00 93.38 81 GLU A C 1
ATOM 612 O O . GLU A 1 81 ? 9.442 8.494 -14.304 1.00 93.38 81 GLU A O 1
ATOM 617 N N . ILE A 1 82 ? 9.561 6.871 -12.744 1.00 94.81 82 ILE A N 1
ATOM 618 C CA . ILE A 1 82 ? 9.946 5.785 -13.652 1.00 94.81 82 ILE A CA 1
ATOM 619 C C . ILE A 1 82 ? 8.854 5.575 -14.704 1.00 94.81 82 ILE A C 1
ATOM 621 O O . ILE A 1 82 ? 9.132 5.605 -15.908 1.00 94.81 82 ILE A O 1
ATOM 625 N N . VAL A 1 83 ? 7.601 5.433 -14.261 1.00 94.06 83 VAL A N 1
ATOM 626 C CA . VAL A 1 83 ? 6.439 5.225 -15.137 1.00 94.06 83 VAL A CA 1
ATOM 627 C C . VAL A 1 83 ? 6.200 6.433 -16.052 1.00 94.06 83 VAL A C 1
ATOM 629 O O . VAL A 1 83 ? 5.863 6.252 -17.223 1.00 94.06 83 VAL A O 1
ATOM 632 N N . ALA A 1 84 ? 6.414 7.661 -15.570 1.00 92.00 84 ALA A N 1
ATOM 633 C CA . ALA A 1 84 ? 6.243 8.875 -16.373 1.00 92.00 84 ALA A CA 1
ATOM 634 C C . ALA A 1 84 ? 7.324 9.051 -17.458 1.00 92.00 84 ALA A C 1
ATOM 636 O O . ALA A 1 84 ? 7.044 9.569 -18.545 1.00 92.00 84 ALA A O 1
ATOM 637 N N . VAL A 1 85 ? 8.563 8.634 -17.183 1.00 92.75 85 VAL A N 1
ATOM 638 C CA . VAL A 1 85 ? 9.700 8.802 -18.104 1.00 92.75 85 VAL A CA 1
ATOM 639 C C . VAL A 1 85 ? 9.788 7.666 -19.125 1.00 92.75 85 VAL A C 1
ATOM 641 O O . VAL A 1 85 ? 10.138 7.924 -20.283 1.00 92.75 85 VAL A O 1
ATOM 644 N N . ALA A 1 86 ? 9.434 6.434 -18.741 1.00 93.81 86 ALA A N 1
ATOM 645 C CA . ALA A 1 86 ? 9.576 5.246 -19.584 1.00 93.81 86 ALA A CA 1
ATOM 646 C C . ALA A 1 86 ? 9.000 5.404 -21.009 1.00 93.81 86 ALA A C 1
ATOM 648 O O . ALA A 1 86 ? 9.721 5.091 -21.965 1.00 93.81 86 ALA A O 1
ATOM 649 N N . PRO A 1 87 ? 7.787 5.961 -21.216 1.00 93.56 87 PRO A N 1
ATOM 650 C CA . PRO A 1 87 ? 7.266 6.203 -22.554 1.00 93.56 87 PRO A CA 1
ATOM 651 C C . PRO A 1 87 ? 8.204 7.062 -23.411 1.00 93.56 87 PRO A C 1
ATOM 653 O O . PRO A 1 87 ? 8.581 6.691 -24.520 1.00 93.56 87 PRO A O 1
ATOM 656 N N . ASN A 1 88 ? 8.654 8.203 -22.899 1.00 91.62 88 ASN A N 1
ATOM 657 C CA . ASN A 1 88 ? 9.447 9.138 -23.696 1.00 91.62 88 ASN A CA 1
ATOM 658 C C . ASN A 1 88 ? 10.819 8.554 -24.071 1.00 91.62 88 ASN A C 1
ATOM 660 O O . ASN A 1 88 ? 11.314 8.803 -25.173 1.00 91.62 88 ASN A O 1
ATOM 664 N N . VAL A 1 89 ? 11.395 7.715 -23.203 1.00 93.56 89 VAL A N 1
ATOM 665 C CA . VAL A 1 89 ? 12.616 6.954 -23.507 1.00 93.56 89 VAL A CA 1
ATOM 666 C C . VAL A 1 89 ? 12.389 5.986 -24.666 1.00 93.56 89 VAL A C 1
ATOM 668 O O . VAL A 1 89 ? 13.172 5.975 -25.620 1.00 93.56 89 VAL A O 1
ATOM 671 N N . VAL A 1 90 ? 11.297 5.216 -24.635 1.00 94.62 90 VAL A N 1
ATOM 672 C CA . VAL A 1 90 ? 10.964 4.273 -25.714 1.00 94.62 90 VAL A CA 1
ATOM 673 C C . VAL A 1 90 ? 10.654 5.013 -27.019 1.00 94.62 90 VAL A C 1
ATOM 675 O O . VAL A 1 90 ? 11.143 4.620 -28.078 1.00 94.62 90 VAL A O 1
ATOM 678 N N . ALA A 1 91 ? 9.912 6.122 -26.964 1.00 92.94 91 ALA A N 1
ATOM 679 C CA . ALA A 1 91 ? 9.605 6.945 -28.132 1.00 92.94 91 ALA A CA 1
ATOM 680 C C . ALA A 1 91 ? 10.875 7.523 -28.785 1.00 92.94 91 ALA A C 1
ATOM 682 O O . ALA A 1 91 ? 11.012 7.482 -30.011 1.00 92.94 91 ALA A O 1
ATOM 683 N N . ALA A 1 92 ? 11.832 8.007 -27.987 1.00 91.62 92 ALA A N 1
ATOM 684 C CA . ALA A 1 92 ? 13.117 8.490 -28.492 1.00 91.62 92 ALA A CA 1
ATOM 685 C C . ALA A 1 92 ? 13.936 7.369 -29.146 1.00 91.62 92 ALA A C 1
ATOM 687 O O . ALA A 1 92 ? 14.510 7.568 -30.219 1.00 91.62 92 ALA A O 1
ATOM 688 N N . ALA A 1 93 ? 13.942 6.175 -28.548 1.00 93.94 93 ALA A N 1
ATOM 689 C CA . ALA A 1 93 ? 14.617 5.016 -29.118 1.00 93.94 93 ALA A CA 1
ATOM 690 C C . ALA A 1 93 ? 13.983 4.577 -30.449 1.00 93.94 93 ALA A C 1
ATOM 692 O O . ALA A 1 93 ? 14.698 4.348 -31.425 1.00 93.94 93 ALA A O 1
ATOM 693 N N . LEU A 1 94 ? 12.649 4.552 -30.538 1.00 94.06 94 LEU A N 1
ATOM 694 C CA . LEU A 1 94 ? 11.936 4.298 -31.793 1.00 94.06 94 LEU A CA 1
ATOM 695 C C . LEU A 1 94 ? 12.259 5.356 -32.857 1.00 94.06 94 LEU A C 1
ATOM 697 O O . LEU A 1 94 ? 12.471 5.012 -34.022 1.00 94.06 94 LEU A O 1
ATOM 701 N N . LEU A 1 95 ? 12.333 6.637 -32.479 1.00 91.69 95 LEU A N 1
ATOM 702 C CA . LEU A 1 95 ? 12.716 7.703 -33.403 1.00 91.69 95 LEU A CA 1
ATOM 703 C C . LEU A 1 95 ? 14.157 7.524 -33.899 1.00 91.69 95 LEU A C 1
ATOM 705 O O . LEU A 1 95 ? 14.410 7.706 -35.090 1.00 91.69 95 LEU A O 1
ATOM 709 N N . ALA A 1 96 ? 15.088 7.141 -33.023 1.00 91.56 96 ALA A N 1
ATOM 710 C CA . ALA A 1 96 ? 16.469 6.850 -33.396 1.00 91.56 96 ALA A CA 1
ATOM 711 C C . ALA A 1 96 ? 16.547 5.686 -34.396 1.00 91.56 96 ALA A C 1
ATOM 713 O O . ALA A 1 96 ? 17.177 5.828 -35.444 1.00 91.56 96 ALA A O 1
ATOM 714 N N . VAL A 1 97 ? 15.833 4.584 -34.136 1.00 92.94 97 VAL A N 1
ATOM 715 C CA . VAL A 1 97 ? 15.733 3.439 -35.059 1.00 92.94 97 VAL A CA 1
ATOM 716 C C . VAL A 1 97 ? 15.195 3.885 -36.425 1.00 92.94 97 VAL A C 1
ATOM 718 O O . VAL A 1 97 ? 15.765 3.532 -37.456 1.00 92.94 97 VAL A O 1
ATOM 721 N N . ARG A 1 98 ? 14.134 4.708 -36.455 1.00 91.62 98 ARG A N 1
ATOM 722 C CA . ARG A 1 98 ? 13.557 5.227 -37.710 1.00 91.62 98 ARG A CA 1
ATOM 723 C C . ARG A 1 98 ? 14.515 6.150 -38.461 1.00 91.62 98 ARG A C 1
ATOM 725 O O . ARG A 1 98 ? 14.633 6.021 -39.674 1.00 91.62 98 ARG A O 1
ATOM 732 N N . LYS A 1 99 ? 15.203 7.058 -37.761 1.00 89.56 99 LYS A N 1
ATOM 733 C CA . LYS A 1 99 ? 16.171 7.993 -38.363 1.00 89.56 99 LYS A CA 1
ATOM 734 C C . LYS A 1 99 ? 17.376 7.274 -38.963 1.00 89.56 99 LYS A C 1
ATOM 736 O O . LYS A 1 99 ? 17.864 7.684 -40.009 1.00 89.56 99 LYS A O 1
ATOM 741 N N . LEU A 1 100 ? 17.846 6.216 -38.309 1.00 89.06 100 LEU A N 1
ATOM 742 C CA . LEU A 1 100 ? 19.011 5.449 -38.750 1.00 89.06 100 LEU A CA 1
ATOM 743 C C . LEU A 1 100 ? 18.658 4.332 -39.743 1.00 89.06 100 LEU A C 1
ATOM 745 O O . LEU A 1 100 ? 19.559 3.722 -40.313 1.00 89.06 100 LEU A O 1
ATOM 749 N N . GLY A 1 101 ? 17.369 4.023 -39.921 1.00 90.50 101 GLY A N 1
ATOM 750 C CA . GLY A 1 101 ? 16.887 2.901 -40.734 1.00 90.50 101 GLY A CA 1
ATOM 751 C C . GLY A 1 101 ? 17.180 1.515 -40.142 1.00 90.50 101 GLY A C 1
ATOM 752 O O . GLY A 1 101 ? 16.774 0.505 -40.712 1.00 90.50 101 GLY A O 1
ATOM 753 N N . ARG A 1 102 ? 17.872 1.453 -39.000 1.00 91.25 102 ARG A N 1
ATOM 754 C CA . ARG A 1 102 ? 18.227 0.238 -38.261 1.00 91.25 102 ARG A CA 1
ATOM 755 C C . ARG A 1 102 ? 18.383 0.549 -36.777 1.00 91.25 102 ARG A C 1
ATOM 757 O O . ARG A 1 102 ? 18.589 1.703 -36.401 1.00 91.25 102 ARG A O 1
ATOM 764 N N . ALA A 1 103 ? 18.324 -0.482 -35.940 1.00 91.62 103 ALA A N 1
ATOM 765 C CA . ALA A 1 103 ? 18.642 -0.323 -34.530 1.00 91.62 103 ALA A CA 1
ATOM 766 C C . ALA A 1 103 ? 20.118 0.091 -34.349 1.00 91.62 103 ALA A C 1
ATOM 768 O O . ALA A 1 103 ? 20.988 -0.477 -35.019 1.00 91.62 103 ALA A O 1
ATOM 769 N N . PRO A 1 104 ? 20.412 1.081 -33.486 1.00 90.56 104 PRO A N 1
ATOM 770 C CA . PRO A 1 104 ? 21.776 1.385 -33.086 1.00 90.56 104 PRO A CA 1
ATOM 771 C C . PRO A 1 104 ? 22.477 0.163 -32.487 1.00 90.56 104 PRO A C 1
ATOM 773 O O . PRO A 1 104 ? 21.836 -0.727 -31.925 1.00 90.56 104 PRO A O 1
ATOM 776 N N . GLN A 1 105 ? 23.805 0.131 -32.581 1.00 87.12 105 GLN A N 1
ATOM 777 C CA . GLN A 1 105 ? 24.591 -0.926 -31.952 1.00 87.12 105 GLN A CA 1
ATOM 778 C C . GLN A 1 105 ? 24.319 -0.961 -30.440 1.00 87.12 105 GLN A C 1
ATOM 780 O O . GLN A 1 105 ? 24.253 0.081 -29.795 1.00 87.12 105 GLN A O 1
ATOM 785 N N . GLY A 1 106 ? 24.114 -2.161 -29.892 1.00 86.19 106 GLY A N 1
ATOM 786 C CA . GLY A 1 106 ? 23.766 -2.355 -28.480 1.00 86.19 106 GLY A CA 1
ATOM 787 C C . GLY A 1 106 ? 22.277 -2.189 -28.146 1.00 86.19 106 GLY A C 1
ATOM 788 O O . GLY A 1 106 ? 21.868 -2.598 -27.063 1.00 86.19 106 GLY A O 1
ATOM 789 N N . LEU A 1 107 ? 21.442 -1.669 -29.058 1.00 93.94 107 LEU A N 1
ATOM 790 C CA . LEU A 1 107 ? 19.995 -1.580 -28.848 1.00 93.94 107 LEU A CA 1
ATOM 791 C C . LEU A 1 107 ? 19.271 -2.785 -29.466 1.00 93.94 107 LEU A C 1
ATOM 793 O O . LEU A 1 107 ? 19.116 -2.876 -30.683 1.00 93.94 107 LEU A O 1
ATOM 797 N N . ALA A 1 108 ? 18.758 -3.679 -28.623 1.00 94.12 108 ALA A N 1
ATOM 798 C CA . ALA A 1 108 ? 17.822 -4.722 -29.041 1.00 94.12 108 ALA A CA 1
ATOM 799 C C . ALA A 1 108 ? 16.388 -4.162 -29.120 1.00 94.12 108 ALA A C 1
ATOM 801 O O . ALA A 1 108 ? 15.946 -3.461 -28.209 1.00 94.12 108 ALA A O 1
ATOM 802 N N . LEU A 1 109 ? 15.633 -4.479 -30.181 1.00 94.06 109 LEU A N 1
ATOM 803 C CA . LEU A 1 109 ? 14.242 -4.010 -30.334 1.00 94.06 109 LEU A CA 1
ATOM 804 C C . LEU A 1 109 ? 13.321 -4.571 -29.239 1.00 94.06 109 LEU A C 1
ATOM 806 O O . LEU A 1 109 ? 12.339 -3.941 -28.850 1.00 94.06 109 LEU A O 1
ATOM 810 N N . GLU A 1 110 ? 13.673 -5.736 -28.706 1.00 96.62 110 GLU A N 1
ATOM 811 C CA . GLU A 1 110 ? 13.018 -6.390 -27.580 1.00 96.62 110 GLU A CA 1
ATOM 812 C C . GLU A 1 110 ? 13.031 -5.531 -26.319 1.00 96.62 110 GLU A C 1
ATOM 814 O O . GLU A 1 110 ? 12.051 -5.563 -25.582 1.00 96.62 110 GLU A O 1
ATOM 819 N N . LEU A 1 111 ? 14.081 -4.726 -26.093 1.00 95.81 111 LEU A N 1
ATOM 820 C CA . LEU A 1 111 ? 14.150 -3.820 -24.942 1.00 95.81 111 LEU A CA 1
ATOM 821 C C . LEU A 1 111 ? 13.008 -2.804 -24.961 1.00 95.81 111 LEU A C 1
ATOM 823 O O . LEU A 1 111 ? 12.500 -2.441 -23.908 1.00 95.81 111 LEU A O 1
ATOM 827 N N . LEU A 1 112 ? 12.577 -2.372 -26.149 1.00 96.38 112 LEU A N 1
ATOM 828 C CA . LEU A 1 112 ? 11.496 -1.396 -26.295 1.00 96.38 112 LEU A CA 1
ATOM 829 C C . LEU A 1 112 ? 10.148 -2.001 -25.902 1.00 96.38 112 LEU A C 1
ATOM 831 O O . LEU A 1 112 ? 9.360 -1.367 -25.207 1.00 96.38 112 LEU A O 1
ATOM 835 N N . THR A 1 113 ? 9.910 -3.247 -26.316 1.00 96.06 113 THR A N 1
ATOM 836 C CA . THR A 1 113 ? 8.696 -3.984 -25.940 1.00 96.06 113 THR A CA 1
ATOM 837 C C . THR A 1 113 ? 8.710 -4.327 -24.455 1.00 96.06 113 THR A C 1
ATOM 839 O O . THR A 1 113 ? 7.711 -4.116 -23.773 1.00 96.06 113 THR A O 1
ATOM 842 N N . LEU A 1 114 ? 9.860 -4.776 -23.946 1.00 96.88 114 LEU A N 1
ATOM 843 C CA . LEU A 1 114 ? 10.050 -5.103 -22.538 1.00 96.88 114 LEU A CA 1
ATOM 844 C C . LEU A 1 114 ? 9.845 -3.880 -21.632 1.00 96.88 114 LEU A C 1
ATOM 846 O O . LEU A 1 114 ? 9.168 -3.984 -20.616 1.00 96.88 114 LEU A O 1
ATOM 850 N N . ALA A 1 115 ? 10.374 -2.714 -22.017 1.00 96.56 115 ALA A N 1
ATOM 851 C CA . ALA A 1 115 ? 10.195 -1.468 -21.272 1.00 96.56 115 ALA A CA 1
ATOM 852 C C . ALA A 1 115 ? 8.713 -1.101 -21.126 1.00 96.56 115 ALA A C 1
ATOM 854 O O . ALA A 1 115 ? 8.279 -0.730 -20.040 1.00 96.56 115 ALA A O 1
ATOM 855 N N . VAL A 1 116 ? 7.926 -1.232 -22.200 1.00 96.44 116 VAL A N 1
ATOM 856 C CA . VAL A 1 116 ? 6.486 -0.940 -22.160 1.00 96.44 116 VAL A CA 1
ATOM 857 C C . VAL A 1 116 ? 5.740 -1.952 -21.290 1.00 96.44 116 VAL A C 1
ATOM 859 O O . VAL A 1 116 ? 4.910 -1.546 -20.476 1.00 96.44 116 VAL A O 1
ATOM 862 N N . SER A 1 117 ? 6.030 -3.252 -21.423 1.00 95.88 117 SER A N 1
ATOM 863 C CA . SER A 1 117 ? 5.352 -4.281 -20.624 1.00 95.88 117 SER A CA 1
ATOM 864 C C . SER A 1 117 ? 5.673 -4.171 -19.133 1.00 95.88 117 SER A C 1
ATOM 866 O O . SER A 1 117 ? 4.759 -4.222 -18.316 1.00 95.88 117 SER A O 1
AT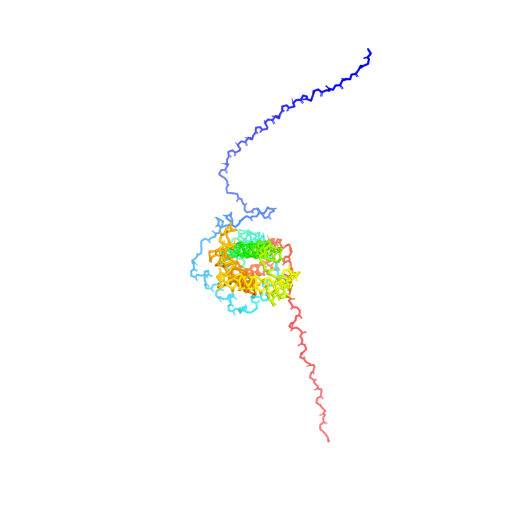OM 868 N N . GLU A 1 118 ? 6.944 -3.969 -18.776 1.00 97.06 118 GLU A N 1
ATOM 869 C CA . GLU A 1 118 ? 7.371 -3.875 -17.374 1.00 97.06 118 GLU A CA 1
ATOM 870 C C . GLU A 1 118 ? 6.940 -2.543 -16.740 1.00 97.06 118 GLU A C 1
ATOM 872 O O . GLU A 1 118 ? 6.519 -2.538 -15.591 1.00 97.06 118 GLU A O 1
ATOM 877 N N . ALA A 1 119 ? 6.924 -1.426 -17.482 1.00 96.19 119 ALA A N 1
ATOM 878 C CA . ALA A 1 119 ? 6.388 -0.160 -16.967 1.00 96.19 119 ALA A CA 1
ATOM 879 C C . ALA A 1 119 ? 4.871 -0.219 -16.705 1.00 96.19 119 ALA A C 1
ATOM 881 O O . ALA A 1 119 ? 4.383 0.397 -15.758 1.00 96.19 119 ALA A O 1
ATOM 882 N N . ARG A 1 120 ? 4.109 -0.969 -17.517 1.00 95.62 120 ARG A N 1
ATOM 883 C CA . ARG A 1 120 ? 2.680 -1.211 -17.254 1.00 95.62 120 ARG A CA 1
ATOM 884 C C . ARG A 1 120 ? 2.463 -2.076 -16.027 1.00 95.62 120 ARG A C 1
ATOM 886 O O . ARG A 1 120 ? 1.581 -1.780 -15.226 1.00 95.62 120 ARG A O 1
ATOM 893 N N . GLU A 1 121 ? 3.240 -3.146 -15.908 1.00 95.06 121 GLU A N 1
ATOM 894 C CA . GLU A 1 121 ? 3.163 -4.022 -14.747 1.00 95.06 121 GLU A CA 1
ATOM 895 C C . GLU A 1 121 ? 3.530 -3.259 -13.473 1.00 95.06 121 GLU A C 1
ATOM 897 O O . GLU A 1 121 ? 2.810 -3.342 -12.483 1.00 95.06 121 GLU A O 1
ATOM 902 N N . LEU A 1 122 ? 4.562 -2.420 -13.534 1.00 95.25 122 LEU A N 1
ATOM 903 C CA . LEU A 1 122 ? 4.946 -1.543 -12.440 1.00 95.25 122 LEU A CA 1
ATOM 904 C C . LEU A 1 122 ? 3.816 -0.577 -12.048 1.00 95.25 122 LEU A C 1
ATOM 906 O O . LEU A 1 122 ? 3.447 -0.522 -10.880 1.00 95.25 122 LEU A O 1
ATOM 910 N N . ALA A 1 123 ? 3.191 0.107 -13.013 1.00 94.31 123 ALA A N 1
ATOM 911 C CA . ALA A 1 123 ? 2.049 0.987 -12.743 1.00 94.31 123 ALA A CA 1
ATOM 912 C C . ALA A 1 123 ? 0.849 0.240 -12.123 1.00 94.31 123 ALA A C 1
ATOM 914 O O . ALA A 1 123 ? 0.118 0.789 -11.298 1.00 94.31 123 ALA A O 1
ATOM 915 N N . ARG A 1 124 ? 0.636 -1.026 -12.509 1.00 94.31 124 ARG A N 1
ATOM 916 C CA . ARG A 1 124 ? -0.399 -1.896 -11.928 1.00 94.31 124 ARG A CA 1
ATOM 917 C C . ARG A 1 124 ? -0.073 -2.265 -10.479 1.00 94.31 124 ARG A C 1
ATOM 919 O O . ARG A 1 124 ? -0.975 -2.254 -9.641 1.00 94.31 124 ARG A O 1
ATOM 926 N N . LEU A 1 125 ? 1.181 -2.621 -10.204 1.00 92.56 125 LEU A N 1
ATOM 927 C CA . LEU A 1 125 ? 1.657 -2.985 -8.869 1.00 92.56 125 LEU A CA 1
ATOM 928 C C . LEU A 1 125 ? 1.626 -1.790 -7.914 1.00 92.56 125 LEU A C 1
ATOM 930 O O . LEU A 1 125 ? 1.150 -1.946 -6.793 1.00 92.56 125 LEU A O 1
ATOM 934 N N . ASP A 1 126 ? 2.041 -0.613 -8.377 1.00 93.00 126 ASP A N 1
ATOM 935 C CA . ASP A 1 126 ? 2.015 0.640 -7.617 1.00 93.00 126 ASP A CA 1
ATOM 936 C C . ASP A 1 126 ? 0.589 1.000 -7.176 1.00 93.00 126 ASP A C 1
ATOM 938 O O . ASP A 1 126 ? 0.303 1.127 -5.986 1.00 93.00 126 ASP A O 1
ATOM 942 N N . LEU A 1 127 ? -0.364 1.002 -8.118 1.00 91.06 127 LEU A N 1
ATOM 943 C CA . LEU A 1 127 ? -1.775 1.246 -7.807 1.00 91.06 127 LEU A CA 1
ATOM 944 C C . LEU A 1 127 ? -2.334 0.232 -6.794 1.00 91.06 127 LEU A C 1
ATOM 946 O O . LEU A 1 127 ? -3.110 0.594 -5.906 1.00 91.06 127 LEU A O 1
ATOM 950 N N . ALA A 1 128 ? -1.963 -1.045 -6.927 1.00 88.12 128 ALA A N 1
ATOM 951 C CA . ALA A 1 128 ? -2.386 -2.087 -5.996 1.00 88.12 128 ALA A CA 1
ATOM 952 C C . ALA A 1 128 ? -1.776 -1.891 -4.599 1.00 88.12 128 ALA A C 1
ATOM 954 O O . ALA A 1 128 ? -2.477 -2.077 -3.601 1.00 88.12 128 ALA A O 1
ATOM 955 N N . HIS A 1 129 ? -0.505 -1.492 -4.524 1.00 88.12 129 HIS A N 1
ATOM 956 C CA . HIS A 1 129 ? 0.189 -1.198 -3.276 1.00 88.12 129 HIS A CA 1
ATOM 957 C C . HIS A 1 129 ? -0.428 0.022 -2.572 1.00 88.12 129 HIS A C 1
ATOM 959 O O . HIS A 1 129 ? -0.803 -0.066 -1.401 1.00 88.12 129 HIS A O 1
ATOM 965 N N . GLU A 1 130 ? -0.661 1.125 -3.290 1.00 88.81 130 GLU A N 1
ATOM 966 C CA . GLU A 1 130 ? -1.335 2.306 -2.741 1.00 88.81 130 GLU A CA 1
ATOM 967 C C . GLU A 1 130 ? -2.734 1.988 -2.205 1.00 88.81 130 GLU A C 1
ATOM 969 O O . GLU A 1 130 ? -3.124 2.460 -1.132 1.00 88.81 130 GLU A O 1
ATOM 974 N N . GLN A 1 131 ? -3.512 1.200 -2.954 1.00 87.25 131 GLN A N 1
ATOM 975 C CA . GLN A 1 131 ? -4.854 0.817 -2.534 1.00 87.25 131 GLN A CA 1
ATOM 976 C C . GLN A 1 131 ? -4.803 -0.009 -1.244 1.00 87.25 131 GLN A C 1
ATOM 978 O O . GLN A 1 131 ? -5.559 0.272 -0.316 1.00 87.25 131 GLN A O 1
ATOM 983 N N . GLN A 1 132 ? -3.859 -0.947 -1.138 1.00 85.19 132 GLN A N 1
ATOM 984 C CA . GLN A 1 132 ? -3.650 -1.715 0.089 1.00 85.19 132 GLN A CA 1
ATOM 985 C C . GLN A 1 132 ? -3.264 -0.819 1.266 1.00 85.19 132 GLN A C 1
ATOM 987 O O . GLN A 1 132 ? -3.826 -0.975 2.347 1.00 85.19 132 GLN A O 1
ATOM 992 N N . LEU A 1 133 ? -2.370 0.156 1.077 1.00 85.69 133 LEU A N 1
ATOM 993 C CA . LEU A 1 133 ? -2.022 1.109 2.135 1.00 85.69 133 LEU A CA 1
ATOM 994 C C . LEU A 1 133 ? -3.248 1.893 2.626 1.00 85.69 133 LEU A C 1
ATOM 996 O O . LEU A 1 133 ? -3.425 2.073 3.836 1.00 85.69 133 LEU A O 1
ATOM 1000 N N . ARG A 1 134 ? -4.122 2.329 1.709 1.00 85.75 134 ARG A N 1
ATOM 1001 C CA . ARG A 1 134 ? -5.378 3.017 2.054 1.00 85.75 134 ARG A CA 1
ATOM 1002 C C . ARG A 1 134 ? -6.342 2.099 2.801 1.00 85.75 134 ARG A C 1
ATOM 1004 O O . ARG A 1 134 ? -6.922 2.526 3.801 1.00 85.75 134 ARG A O 1
ATOM 1011 N N . ASP A 1 135 ? -6.488 0.856 2.356 1.00 83.38 135 ASP A N 1
ATOM 1012 C CA . ASP A 1 135 ? -7.378 -0.128 2.976 1.00 83.38 135 ASP A CA 1
ATOM 1013 C C . ASP A 1 135 ? -6.914 -0.473 4.397 1.00 83.38 135 ASP A C 1
ATOM 1015 O O . ASP A 1 135 ? -7.713 -0.431 5.334 1.00 83.38 135 ASP A O 1
ATOM 1019 N N . VAL A 1 136 ? -5.608 -0.688 4.588 1.00 82.81 136 VAL A N 1
ATOM 1020 C CA . VAL A 1 136 ? -4.992 -0.901 5.908 1.00 82.81 136 VAL A CA 1
ATOM 1021 C C . VAL A 1 136 ? -5.223 0.307 6.818 1.00 82.81 136 VAL A C 1
ATOM 1023 O O . VAL A 1 136 ? -5.647 0.154 7.966 1.00 82.81 136 VAL A O 1
ATOM 1026 N N . ALA A 1 137 ? -4.991 1.526 6.323 1.00 82.31 137 ALA A N 1
ATOM 1027 C CA . ALA A 1 137 ? -5.211 2.743 7.104 1.00 82.31 137 ALA A CA 1
ATOM 1028 C C . ALA A 1 137 ? -6.686 2.910 7.515 1.00 82.31 137 ALA A C 1
ATOM 1030 O O . ALA A 1 137 ? -6.975 3.261 8.665 1.00 82.31 137 ALA A O 1
ATOM 1031 N N . SER A 1 138 ? -7.614 2.622 6.599 1.00 85.62 138 SER A N 1
ATOM 1032 C CA . SER A 1 138 ? -9.059 2.635 6.844 1.00 85.62 138 SER A CA 1
ATOM 1033 C C . SER A 1 138 ? -9.462 1.597 7.894 1.00 85.62 138 SER A C 1
ATOM 1035 O O . SER A 1 138 ? -10.186 1.914 8.841 1.00 85.62 138 SER A O 1
ATOM 1037 N N . GLU A 1 139 ? -8.931 0.378 7.798 1.00 84.25 139 GLU A N 1
ATOM 1038 C CA . GLU A 1 139 ? -9.199 -0.693 8.754 1.00 84.25 139 GLU A CA 1
ATOM 1039 C C . GLU A 1 139 ? -8.696 -0.340 10.162 1.00 84.25 139 GLU A C 1
ATOM 1041 O O . GLU A 1 139 ? -9.432 -0.487 11.144 1.00 84.25 139 GLU A O 1
ATOM 1046 N N . ILE A 1 140 ? -7.477 0.201 10.278 1.00 82.94 140 ILE A N 1
ATOM 1047 C CA . ILE A 1 140 ? -6.925 0.680 11.554 1.00 82.94 140 ILE A CA 1
ATOM 1048 C C . ILE A 1 140 ? -7.822 1.773 12.151 1.00 82.94 140 ILE A C 1
ATOM 1050 O O . ILE A 1 140 ? -8.122 1.743 13.351 1.00 82.94 140 ILE A O 1
ATOM 1054 N N . ALA A 1 141 ? -8.262 2.737 11.338 1.00 86.12 141 ALA A N 1
ATOM 1055 C CA . ALA A 1 141 ? -9.147 3.809 11.784 1.00 86.12 141 ALA A CA 1
ATOM 1056 C C . ALA A 1 141 ? -10.504 3.264 12.267 1.00 86.12 141 ALA A C 1
ATOM 1058 O O . ALA A 1 141 ? -10.950 3.617 13.364 1.00 86.12 141 ALA A O 1
ATOM 1059 N N . GLY A 1 142 ? -11.116 2.348 11.509 1.00 86.69 142 GLY A N 1
ATOM 1060 C CA . GLY A 1 142 ? -12.369 1.686 11.873 1.00 86.69 142 GLY A CA 1
ATOM 1061 C C . GLY A 1 142 ? -12.262 0.902 13.183 1.00 86.69 142 GLY A C 1
ATOM 1062 O O . GLY A 1 142 ? -13.103 1.060 14.072 1.00 86.69 142 GLY A O 1
ATOM 1063 N N . ARG A 1 143 ? -11.184 0.128 13.367 1.00 84.94 143 ARG A N 1
ATOM 1064 C CA . ARG A 1 143 ? -10.921 -0.621 14.611 1.00 84.94 143 ARG A CA 1
ATOM 1065 C C . ARG A 1 143 ? -10.738 0.306 15.818 1.00 84.94 143 ARG A C 1
ATOM 1067 O O . ARG A 1 143 ? -11.267 0.023 16.895 1.00 84.94 143 ARG A O 1
ATOM 1074 N N . ARG A 1 144 ? -10.034 1.435 15.657 1.00 87.50 144 ARG A N 1
ATOM 1075 C CA . ARG A 1 144 ? -9.866 2.442 16.725 1.00 87.50 144 ARG A CA 1
ATOM 1076 C C . ARG A 1 144 ? -11.198 3.062 17.141 1.00 87.50 144 ARG A C 1
ATOM 1078 O O . ARG A 1 144 ? -11.450 3.200 18.340 1.00 87.50 144 ARG A O 1
ATOM 1085 N N . GLU A 1 145 ? -12.055 3.401 16.182 1.00 90.75 145 GLU A N 1
ATOM 1086 C CA . GLU A 1 145 ? -13.371 3.968 16.488 1.00 90.75 145 GLU A CA 1
ATOM 1087 C C . GLU A 1 145 ? -14.310 2.928 17.122 1.00 90.75 145 GLU A C 1
ATOM 1089 O O . GLU A 1 145 ? -15.032 3.254 18.070 1.00 90.75 145 GLU A O 1
ATOM 1094 N N . ALA A 1 146 ? -14.239 1.661 16.693 1.00 90.12 146 ALA A N 1
ATOM 1095 C CA . ALA A 1 146 ? -14.967 0.558 17.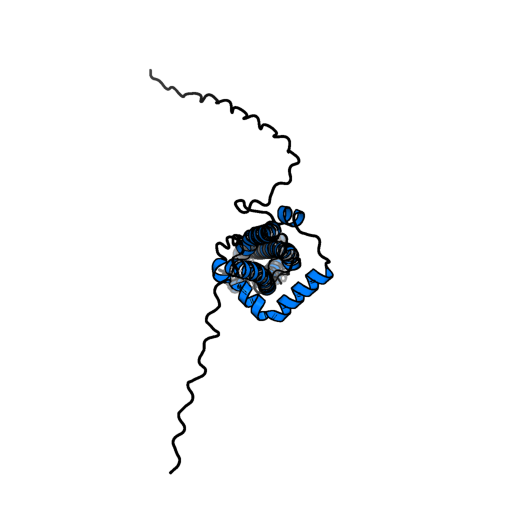322 1.00 90.12 146 ALA A CA 1
ATOM 1096 C C . ALA A 1 146 ? -14.550 0.371 18.791 1.00 90.12 146 ALA A C 1
ATOM 1098 O O . ALA A 1 146 ? -15.406 0.337 19.678 1.00 90.12 146 ALA A O 1
ATOM 1099 N N . LEU A 1 147 ? -13.242 0.347 19.082 1.00 91.00 147 LEU A N 1
ATOM 1100 C CA . LEU A 1 147 ? -12.733 0.253 20.455 1.00 91.00 147 LEU A CA 1
ATOM 1101 C C . LEU A 1 147 ? -13.169 1.452 21.308 1.00 91.00 147 LEU A C 1
ATOM 1103 O O . LEU A 1 147 ? -13.562 1.284 22.464 1.00 91.00 147 LEU A O 1
ATOM 1107 N N . LYS A 1 148 ? -13.123 2.667 20.756 1.00 92.25 148 LYS A N 1
ATOM 1108 C CA . LYS A 1 148 ? -13.558 3.888 21.449 1.00 92.25 148 LYS A CA 1
ATOM 1109 C C . LYS A 1 148 ? -15.048 3.838 21.789 1.00 92.25 148 LYS A C 1
ATOM 1111 O O . LYS A 1 148 ? -15.411 4.091 22.939 1.00 92.25 148 LYS A O 1
ATOM 1116 N N . THR A 1 149 ? -15.883 3.465 20.823 1.00 94.31 149 THR A N 1
ATOM 1117 C CA . THR A 1 149 ? -17.328 3.284 21.008 1.00 94.31 149 THR A CA 1
ATOM 1118 C C . THR A 1 149 ? -17.623 2.208 22.048 1.00 94.31 149 THR A C 1
ATOM 1120 O O . THR A 1 149 ? -18.353 2.474 23.002 1.00 94.31 149 THR A O 1
ATOM 1123 N N . SER A 1 150 ? -16.996 1.033 21.937 1.00 93.44 150 SER A N 1
ATOM 1124 C CA . SER A 1 150 ? -17.157 -0.068 22.898 1.00 93.44 150 SER A CA 1
ATOM 1125 C C . SER A 1 150 ? -16.792 0.367 24.319 1.00 93.44 150 SER A C 1
ATOM 1127 O O . SER A 1 150 ? -17.581 0.198 25.247 1.00 93.44 150 SER A O 1
ATOM 1129 N N . ARG A 1 151 ? -15.641 1.035 24.493 1.00 94.44 151 ARG A N 1
ATOM 1130 C CA . ARG A 1 151 ? -15.207 1.565 25.796 1.00 94.44 151 ARG A CA 1
ATOM 1131 C C . ARG A 1 151 ? -16.183 2.593 26.357 1.00 94.44 151 ARG A C 1
ATOM 1133 O O . ARG A 1 151 ? -16.467 2.562 27.553 1.00 94.44 151 ARG A O 1
ATOM 1140 N N . ALA A 1 152 ? -16.681 3.507 25.526 1.00 94.81 152 ALA A N 1
ATOM 1141 C CA . ALA A 1 152 ? -17.629 4.531 25.953 1.00 94.81 152 ALA A CA 1
ATOM 1142 C C . ALA A 1 152 ? -18.954 3.911 26.426 1.00 94.81 152 ALA A C 1
ATOM 1144 O O . ALA A 1 152 ? -19.463 4.293 27.483 1.00 94.81 152 ALA A O 1
ATOM 1145 N N . THR A 1 153 ? -19.474 2.930 25.686 1.00 95.62 153 THR A N 1
ATOM 1146 C CA . THR A 1 153 ? -20.680 2.176 26.051 1.00 95.62 153 THR A CA 1
ATOM 1147 C C . THR A 1 153 ? -20.462 1.394 27.343 1.00 95.62 153 THR A C 1
ATOM 1149 O O . THR A 1 153 ? -21.217 1.576 28.295 1.00 95.62 153 THR A O 1
ATOM 1152 N N . ALA A 1 154 ? -19.381 0.616 27.434 1.00 94.94 154 ALA A N 1
ATOM 1153 C CA . ALA A 1 154 ? -19.055 -0.173 28.617 1.00 94.94 154 ALA A CA 1
ATOM 1154 C C . ALA A 1 154 ? -18.918 0.697 29.882 1.00 94.94 154 ALA A C 1
ATOM 1156 O O . ALA A 1 154 ? -19.478 0.373 30.926 1.00 94.94 154 ALA A O 1
ATOM 1157 N N . LEU A 1 155 ? -18.243 1.851 29.787 1.00 95.88 155 LEU A N 1
ATOM 1158 C CA . LEU A 1 155 ? -18.111 2.803 30.896 1.00 95.88 155 LEU A CA 1
ATOM 1159 C C . LEU A 1 155 ? -19.445 3.421 31.325 1.00 95.88 155 LEU A C 1
ATOM 1161 O O . LEU A 1 155 ? -19.666 3.612 32.525 1.00 95.88 155 LEU A O 1
ATOM 1165 N N . ARG A 1 156 ? -20.314 3.760 30.364 1.00 95.25 156 ARG A N 1
ATOM 1166 C CA . ARG A 1 156 ? -21.633 4.349 30.631 1.00 95.25 156 ARG A CA 1
ATOM 1167 C C . ARG A 1 156 ? -22.527 3.359 31.372 1.00 95.25 156 ARG A C 1
ATOM 1169 O O . ARG A 1 156 ? -23.047 3.707 32.429 1.00 95.25 156 ARG A O 1
ATOM 1176 N N . GLU A 1 157 ? -22.638 2.142 30.850 1.00 94.69 157 GLU A N 1
ATOM 1177 C CA . GLU A 1 157 ? -23.442 1.060 31.432 1.00 94.69 157 GLU A CA 1
ATOM 1178 C C . GLU A 1 157 ? -22.944 0.697 32.831 1.00 94.69 157 GLU A C 1
ATOM 1180 O O . GLU A 1 157 ? -23.693 0.769 33.805 1.00 94.69 157 GLU A O 1
ATOM 1185 N N . ARG A 1 158 ? -21.635 0.450 32.964 1.00 95.19 158 ARG A N 1
ATOM 1186 C CA . ARG A 1 158 ? -20.977 0.209 34.253 1.00 95.19 158 ARG A CA 1
ATOM 1187 C C . ARG A 1 158 ? -21.305 1.297 35.273 1.00 95.19 158 ARG A C 1
ATOM 1189 O O . ARG A 1 158 ? -21.625 0.992 36.417 1.00 95.19 158 ARG A O 1
ATOM 1196 N N . ARG A 1 159 ? -21.202 2.576 34.887 1.00 94.62 159 ARG A N 1
ATOM 1197 C CA . ARG A 1 159 ? -21.451 3.703 35.801 1.00 94.62 159 ARG A CA 1
ATOM 1198 C C . ARG A 1 159 ? -22.918 3.786 36.215 1.00 94.62 159 ARG A C 1
ATOM 1200 O O . ARG A 1 159 ? -23.169 4.079 37.383 1.00 94.62 159 ARG A O 1
ATOM 1207 N N . ALA A 1 160 ? -23.854 3.552 35.296 1.00 93.62 160 ALA A N 1
ATOM 1208 C CA . ALA A 1 160 ? -25.284 3.561 35.591 1.00 93.62 160 ALA A CA 1
ATOM 1209 C C . ALA A 1 160 ? -25.638 2.474 36.617 1.00 93.62 160 ALA A C 1
ATOM 1211 O O . ALA A 1 160 ? -26.163 2.797 37.685 1.00 93.62 160 ALA A O 1
ATOM 1212 N N . VAL A 1 161 ? -25.230 1.229 36.348 1.00 95.00 161 VAL A N 1
ATOM 1213 C CA . VAL A 1 161 ? -25.473 0.082 37.236 1.00 95.00 161 VAL A CA 1
ATOM 1214 C C . VAL A 1 161 ? -24.808 0.292 38.595 1.00 95.00 161 VAL A C 1
ATOM 1216 O O . VAL A 1 161 ? -25.479 0.230 39.623 1.00 95.00 161 VAL A O 1
ATOM 1219 N N . ALA A 1 162 ? -23.517 0.638 38.628 1.00 94.94 162 ALA A N 1
ATOM 1220 C CA . ALA A 1 162 ? -22.800 0.823 39.889 1.00 94.94 162 ALA A CA 1
ATOM 1221 C C . ALA A 1 162 ? -23.381 1.963 40.742 1.00 94.94 162 ALA A C 1
ATOM 1223 O O . ALA A 1 162 ? -23.549 1.809 41.950 1.00 94.94 162 ALA A O 1
ATOM 1224 N N . THR A 1 163 ? -23.738 3.095 40.123 1.00 94.00 163 THR A N 1
ATOM 1225 C CA . THR A 1 163 ? -24.348 4.224 40.848 1.00 94.00 163 THR A CA 1
ATOM 1226 C C . THR A 1 163 ? -25.695 3.830 41.441 1.00 94.00 163 THR A C 1
ATOM 1228 O O . THR A 1 163 ? -25.991 4.199 42.576 1.00 94.00 163 THR A O 1
ATOM 1231 N N . HIS A 1 164 ? -26.511 3.083 40.695 1.00 93.56 164 HIS A N 1
ATOM 1232 C CA . HIS A 1 164 ? -27.815 2.652 41.179 1.00 93.56 164 HIS A CA 1
ATOM 1233 C C . HIS A 1 164 ? -27.693 1.631 42.312 1.00 93.56 164 HIS A C 1
ATOM 1235 O O . HIS A 1 164 ? -28.331 1.802 43.349 1.00 93.56 164 HIS A O 1
ATOM 1241 N N . LEU A 1 165 ? -26.840 0.615 42.156 1.00 93.00 165 LEU A N 1
ATOM 1242 C CA . LEU A 1 165 ? -26.580 -0.380 43.197 1.00 93.00 165 LEU A CA 1
ATOM 1243 C C . LEU A 1 165 ? -26.104 0.282 44.500 1.00 93.00 165 LEU A C 1
ATOM 1245 O O . LEU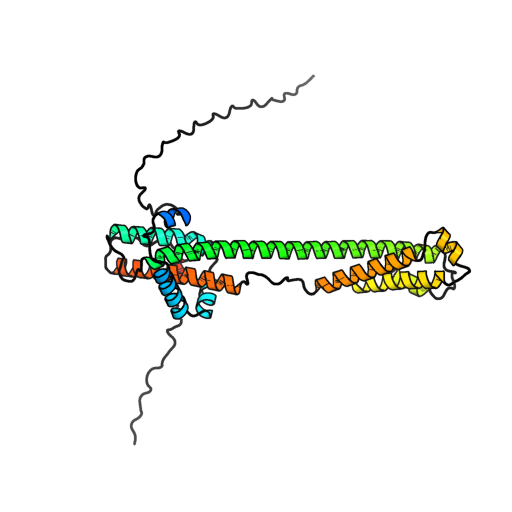 A 1 165 ? -26.627 -0.029 45.566 1.00 93.00 165 LEU A O 1
ATOM 1249 N N . LEU A 1 166 ? -25.189 1.257 44.422 1.00 93.88 166 LEU A N 1
ATOM 1250 C CA . LEU A 1 166 ? -24.699 1.996 45.593 1.00 93.88 166 LEU A CA 1
ATOM 1251 C C . LEU A 1 166 ? -25.762 2.882 46.256 1.00 93.88 166 LEU A C 1
ATOM 1253 O O . LEU A 1 166 ? -25.680 3.124 47.461 1.00 93.88 166 LEU A O 1
ATOM 1257 N N . ARG A 1 167 ? -26.717 3.426 45.499 1.00 92.56 167 ARG A N 1
ATOM 1258 C CA . ARG A 1 167 ? -27.716 4.363 46.039 1.00 92.56 167 ARG A CA 1
ATOM 1259 C C . ARG A 1 167 ? -28.966 3.671 46.565 1.00 92.56 167 ARG A C 1
ATOM 1261 O O . ARG A 1 167 ? -29.477 4.091 47.596 1.00 92.56 167 ARG A O 1
ATOM 1268 N N . ASN A 1 168 ? -29.434 2.647 45.855 1.00 90.69 168 ASN A N 1
ATOM 1269 C CA . ASN A 1 168 ? -30.813 2.176 45.970 1.00 90.69 168 ASN A CA 1
ATOM 1270 C C . ASN A 1 168 ? -30.941 0.695 46.341 1.00 90.69 168 ASN A C 1
ATOM 1272 O O . ASN A 1 168 ? -32.047 0.271 46.653 1.00 90.69 168 ASN A O 1
ATOM 1276 N N . VAL A 1 169 ? -29.863 -0.097 46.262 1.00 90.88 169 VAL A N 1
ATOM 1277 C CA . VAL A 1 169 ? -29.954 -1.558 46.433 1.00 90.88 169 VAL A CA 1
ATOM 1278 C C . VAL A 1 169 ? -29.074 -2.054 47.572 1.00 90.88 169 VAL A C 1
ATOM 1280 O O . VAL A 1 169 ? -29.574 -2.674 48.501 1.00 90.88 169 VAL A O 1
ATOM 1283 N N . LEU A 1 170 ? -27.768 -1.785 47.526 1.00 90.06 170 LEU A N 1
ATOM 1284 C CA . LEU A 1 170 ? -26.832 -2.355 48.492 1.00 90.06 170 LEU A CA 1
ATOM 1285 C C . LEU A 1 170 ? -26.937 -1.651 49.859 1.00 90.06 170 LEU A C 1
ATOM 1287 O O . LEU A 1 170 ? -26.749 -0.425 49.911 1.00 90.06 170 LEU A O 1
ATOM 1291 N N . PRO A 1 171 ? -27.137 -2.400 50.964 1.00 88.75 171 PRO A N 1
ATOM 1292 C CA . PRO A 1 171 ? -27.061 -1.873 52.328 1.00 88.75 171 PRO A CA 1
ATOM 1293 C C . PRO A 1 171 ? -25.748 -1.133 52.581 1.00 88.75 171 PRO A C 1
ATOM 1295 O O . PRO A 1 171 ? -24.724 -1.471 51.988 1.00 88.75 171 PRO A O 1
ATOM 1298 N N . ARG A 1 172 ? -25.753 -0.110 53.445 1.00 87.81 172 ARG A N 1
ATOM 1299 C CA . ARG A 1 172 ? -24.581 0.767 53.677 1.00 87.81 172 ARG A CA 1
ATOM 1300 C C . ARG A 1 172 ? -23.358 0.029 54.228 1.00 87.81 172 ARG A C 1
ATOM 1302 O O . ARG A 1 172 ? -22.239 0.467 53.991 1.00 87.81 172 ARG A O 1
ATOM 1309 N N . ASP A 1 173 ? -23.589 -1.052 54.947 1.00 88.19 173 ASP A N 1
ATOM 1310 C CA . ASP A 1 173 ? -22.622 -1.939 55.586 1.00 88.19 173 ASP A CA 1
ATOM 1311 C C . ASP A 1 173 ? -22.214 -3.133 54.706 1.00 88.19 173 ASP A C 1
ATOM 1313 O O . ASP A 1 173 ? -21.353 -3.919 55.098 1.00 88.19 173 ASP A O 1
ATOM 1317 N N . ALA A 1 174 ? -22.769 -3.256 53.493 1.00 88.19 174 ALA A N 1
ATOM 1318 C CA . ALA A 1 174 ? -22.441 -4.356 52.596 1.00 88.19 174 ALA A CA 1
ATOM 1319 C C . ALA A 1 174 ? -20.954 -4.312 52.166 1.00 88.19 174 ALA A C 1
ATOM 1321 O O . ALA A 1 174 ? -20.492 -3.290 51.634 1.00 88.19 174 ALA A O 1
ATOM 1322 N N . PRO A 1 175 ? -20.195 -5.418 52.315 1.00 86.50 175 PRO A N 1
ATOM 1323 C CA . PRO A 1 175 ? -18.756 -5.455 52.035 1.00 86.50 175 PRO A CA 1
ATOM 1324 C C . PRO A 1 175 ? -18.414 -5.164 50.563 1.00 86.50 175 PRO A C 1
ATOM 1326 O O . PRO A 1 175 ? -17.325 -4.681 50.251 1.00 86.50 175 PRO A O 1
ATOM 1329 N N . GLN A 1 176 ? -19.358 -5.393 49.647 1.00 90.44 176 GLN A N 1
ATOM 1330 C CA . GLN A 1 176 ? -19.197 -5.170 48.210 1.00 90.44 176 GLN A CA 1
ATOM 1331 C C . GLN A 1 176 ? -19.171 -3.680 47.827 1.00 90.44 176 GLN A C 1
ATOM 1333 O O . GLN A 1 176 ? -18.699 -3.346 46.738 1.00 90.44 176 GLN A O 1
ATOM 1338 N N . ARG A 1 177 ? -19.633 -2.757 48.689 1.00 92.81 177 ARG A N 1
ATOM 1339 C CA . ARG A 1 177 ? -19.711 -1.321 48.353 1.00 92.81 177 ARG A CA 1
ATOM 1340 C C . ARG A 1 177 ? -18.356 -0.713 48.007 1.00 92.81 177 ARG A C 1
ATOM 1342 O O . ARG A 1 177 ? -18.235 -0.052 46.981 1.00 92.81 177 ARG A O 1
ATOM 1349 N N . ALA A 1 178 ? -17.333 -0.970 48.823 1.00 91.56 178 ALA A N 1
ATOM 1350 C CA . ALA A 1 178 ? -15.996 -0.410 48.612 1.00 91.56 178 ALA A CA 1
ATOM 1351 C C . ALA A 1 178 ? -15.338 -0.938 47.324 1.00 91.56 178 ALA A C 1
ATOM 1353 O O . ALA A 1 178 ? -14.523 -0.261 46.693 1.00 91.56 178 ALA A O 1
ATOM 1354 N N . GLU A 1 179 ? -15.658 -2.168 46.924 1.00 92.50 179 GLU A N 1
ATOM 1355 C CA . GLU A 1 179 ? -15.218 -2.716 45.642 1.00 92.50 179 GLU A CA 1
ATOM 1356 C C . GLU A 1 179 ? -15.981 -2.089 44.470 1.00 92.50 179 GLU A C 1
ATOM 1358 O O . GLU A 1 179 ? -15.368 -1.685 43.479 1.00 92.50 179 GLU A O 1
ATOM 1363 N N . LEU A 1 180 ? -17.297 -1.925 44.611 1.00 93.50 180 LEU A N 1
ATOM 1364 C CA . LEU A 1 180 ? -18.146 -1.309 43.601 1.00 93.50 180 LEU A CA 1
ATOM 1365 C C . LEU A 1 180 ? -17.795 0.168 43.358 1.00 93.50 180 LEU A C 1
ATOM 1367 O O . LEU A 1 180 ? -17.775 0.611 42.212 1.00 93.50 180 LEU A O 1
ATOM 1371 N N . GLU A 1 181 ? -17.454 0.921 44.405 1.00 93.56 181 GLU A N 1
ATOM 1372 C CA . GLU A 1 181 ? -16.975 2.306 44.303 1.00 93.56 181 GLU A CA 1
ATOM 1373 C C . GLU A 1 181 ? -15.648 2.397 43.539 1.00 93.56 181 GLU A C 1
ATOM 1375 O O . GLU A 1 181 ? -15.501 3.236 42.645 1.00 93.56 181 GLU A O 1
ATOM 1380 N N . ARG A 1 182 ? -14.705 1.484 43.816 1.00 91.62 182 ARG A N 1
ATOM 1381 C CA . ARG A 1 182 ? -13.447 1.381 43.058 1.00 91.62 182 ARG A CA 1
ATOM 1382 C C . ARG A 1 182 ? -13.706 1.044 41.589 1.00 91.62 182 ARG A C 1
ATOM 1384 O O . ARG A 1 182 ? -13.141 1.695 40.710 1.00 91.62 182 ARG A O 1
ATOM 1391 N N . ALA A 1 183 ? -14.596 0.092 41.312 1.00 90.50 183 ALA A N 1
ATOM 1392 C CA . ALA A 1 183 ? -14.978 -0.278 39.950 1.00 90.50 183 ALA A CA 1
ATOM 1393 C C . ALA A 1 183 ? -15.718 0.856 39.211 1.00 90.50 183 ALA A C 1
ATOM 1395 O O . ALA A 1 183 ? -15.528 1.050 38.009 1.00 90.50 183 ALA A O 1
ATOM 1396 N N . ALA A 1 184 ? -16.518 1.660 39.915 1.00 89.88 184 ALA A N 1
ATOM 1397 C CA . ALA A 1 184 ? -17.207 2.825 39.356 1.00 89.88 184 ALA A CA 1
ATOM 1398 C C . ALA A 1 184 ? -16.266 4.004 39.046 1.00 89.88 184 ALA A C 1
ATOM 1400 O O . ALA A 1 184 ? -16.647 4.915 38.300 1.00 89.88 184 ALA A O 1
ATOM 1401 N N . GLY A 1 185 ? -15.044 3.981 39.585 1.00 88.12 185 GLY A N 1
ATOM 1402 C CA . GLY A 1 185 ? -14.017 5.002 39.410 1.00 88.12 185 GLY A CA 1
ATOM 1403 C C . GLY A 1 185 ? -13.506 5.175 37.972 1.00 88.12 185 GLY A C 1
ATOM 1404 O O . GLY A 1 185 ? -13.996 4.588 36.997 1.00 88.12 185 GLY A O 1
ATOM 1405 N N . LYS A 1 186 ? -12.501 6.043 37.817 1.00 88.81 186 LYS A N 1
ATOM 1406 C CA . LYS A 1 186 ? -11.899 6.368 36.515 1.00 88.81 186 LYS A CA 1
ATOM 1407 C C . LYS A 1 186 ? -11.099 5.170 35.985 1.00 88.81 186 LYS A C 1
ATOM 1409 O O . LYS A 1 186 ? -10.159 4.731 36.633 1.00 88.81 186 LYS A O 1
ATOM 1414 N N . ALA A 1 187 ? -11.430 4.693 34.783 1.00 90.88 187 ALA A N 1
ATOM 1415 C CA . ALA A 1 187 ? -10.681 3.649 34.079 1.00 90.88 187 ALA A CA 1
ATOM 1416 C C . ALA A 1 187 ? -10.060 4.221 32.792 1.00 90.88 187 ALA A C 1
ATOM 1418 O O . ALA A 1 187 ? -10.770 4.600 31.858 1.00 90.88 187 ALA A O 1
ATOM 1419 N N . ALA A 1 188 ? -8.730 4.347 32.771 1.00 87.75 188 ALA A N 1
ATOM 1420 C CA . ALA A 1 188 ? -7.993 5.04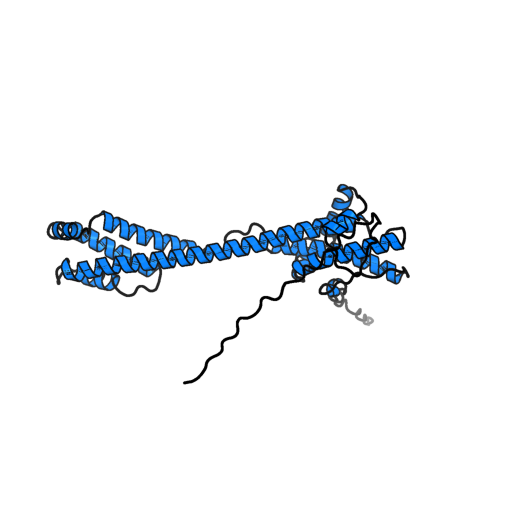4 31.711 1.00 87.75 188 ALA A CA 1
ATOM 1421 C C . ALA A 1 188 ? -7.595 4.137 30.534 1.00 87.75 188 ALA A C 1
ATOM 1423 O O . ALA A 1 188 ? -7.453 4.606 29.403 1.00 87.75 188 ALA A O 1
ATOM 1424 N N . THR A 1 189 ? -7.452 2.836 30.771 1.00 90.75 189 THR A N 1
ATOM 1425 C CA . THR A 1 189 ? -6.990 1.843 29.786 1.00 90.75 189 THR A CA 1
ATOM 1426 C C . THR A 1 189 ? -8.123 0.902 29.378 1.00 90.75 189 THR A C 1
ATOM 1428 O O . THR A 1 189 ? -9.097 0.755 30.110 1.00 90.75 189 THR A O 1
ATOM 1431 N N . ALA A 1 190 ? -8.014 0.238 28.223 1.00 89.88 190 ALA A N 1
ATOM 1432 C CA . ALA A 1 190 ? -9.000 -0.773 27.828 1.00 89.88 190 ALA A CA 1
ATOM 1433 C C . ALA A 1 190 ? -9.071 -1.922 28.854 1.00 89.88 190 ALA A C 1
ATOM 1435 O O . ALA A 1 190 ? -10.161 -2.291 29.277 1.00 89.88 190 ALA A O 1
ATOM 1436 N N . SER A 1 191 ? -7.921 -2.391 29.350 1.00 92.06 191 SER A N 1
ATOM 1437 C CA . SER A 1 191 ? -7.842 -3.427 30.389 1.00 92.06 191 SER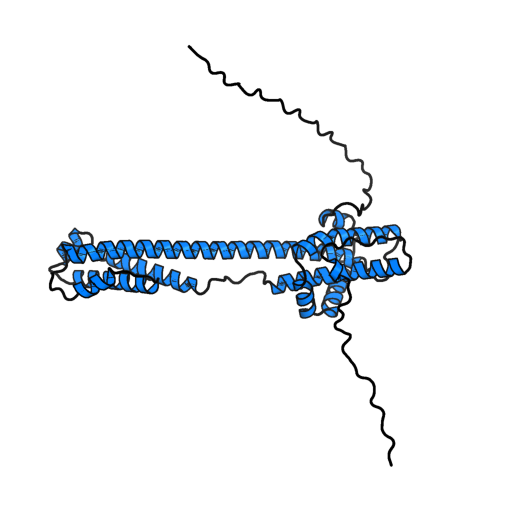 A CA 1
ATOM 1438 C C . SER A 1 191 ? -8.534 -3.028 31.698 1.00 92.06 191 SER A C 1
ATOM 1440 O O . SER A 1 191 ? -9.283 -3.821 32.263 1.00 92.06 191 SER A O 1
ATOM 1442 N N . SER A 1 192 ? -8.357 -1.783 32.160 1.00 93.50 192 SER A N 1
ATOM 1443 C CA . SER A 1 192 ? -9.048 -1.294 33.363 1.00 93.50 192 SER A CA 1
ATOM 1444 C C . SER A 1 192 ? -10.554 -1.130 33.149 1.00 93.50 192 SER A C 1
ATOM 1446 O O . SER A 1 192 ? -11.322 -1.368 34.080 1.00 93.50 192 SER A O 1
ATOM 1448 N N . VAL A 1 193 ? -11.004 -0.786 31.932 1.00 94.75 193 VAL A N 1
ATOM 1449 C CA . VAL A 1 193 ? -12.437 -0.780 31.589 1.00 94.75 193 VAL A CA 1
ATOM 1450 C C . VAL A 1 193 ? -13.002 -2.195 31.699 1.00 94.75 193 VAL A C 1
ATOM 1452 O O . VAL A 1 193 ? -13.951 -2.386 32.456 1.00 94.75 193 VAL A O 1
ATOM 1455 N N . VAL A 1 194 ? -12.386 -3.173 31.027 1.00 95.88 194 VAL A N 1
ATOM 1456 C CA . VAL A 1 194 ? -12.797 -4.590 31.046 1.00 95.88 194 VAL A CA 1
ATOM 1457 C C . VAL A 1 194 ? -12.891 -5.117 32.477 1.00 95.88 194 VAL A C 1
ATOM 1459 O O . VAL A 1 194 ? -13.939 -5.624 32.872 1.00 95.88 194 VAL A O 1
ATOM 1462 N N . ALA A 1 195 ? -11.835 -4.932 33.276 1.00 95.50 195 ALA A N 1
ATOM 1463 C CA . ALA A 1 195 ? -11.813 -5.360 34.671 1.00 95.50 195 ALA A CA 1
ATOM 1464 C C . ALA A 1 195 ? -12.947 -4.713 35.479 1.00 95.50 195 ALA A C 1
ATOM 1466 O O . ALA A 1 195 ? -13.696 -5.409 36.157 1.00 95.50 195 ALA A O 1
ATOM 1467 N N . SER A 1 196 ? -13.136 -3.395 35.349 1.00 96.25 196 SER A N 1
ATOM 1468 C CA . SER A 1 196 ? -14.176 -2.684 36.096 1.00 96.25 196 SER A CA 1
ATOM 1469 C C . SER A 1 196 ? -15.599 -3.112 35.721 1.00 96.25 196 SER A C 1
ATOM 1471 O O . SER A 1 196 ? -16.458 -3.207 36.593 1.00 96.25 196 SER A O 1
ATOM 1473 N N . VAL A 1 197 ? -15.856 -3.400 34.442 1.00 96.94 197 VAL A N 1
ATOM 1474 C CA . VAL A 1 197 ? -17.161 -3.879 33.962 1.00 96.94 197 VAL A CA 1
ATOM 1475 C C . VAL A 1 197 ? -17.428 -5.290 34.486 1.00 96.94 197 VAL A C 1
ATOM 1477 O O . VAL A 1 197 ? -18.509 -5.534 35.015 1.00 96.94 197 VAL A O 1
ATOM 1480 N N . ARG A 1 198 ? -16.429 -6.184 34.430 1.00 97.50 198 ARG A N 1
ATOM 1481 C CA . ARG A 1 198 ? -16.516 -7.538 35.003 1.00 97.50 198 ARG A CA 1
ATOM 1482 C C . ARG A 1 198 ? -16.771 -7.509 36.508 1.00 97.50 198 ARG A C 1
ATOM 1484 O O . ARG A 1 198 ? -17.604 -8.265 36.992 1.00 97.50 198 ARG A O 1
ATOM 1491 N N . THR A 1 199 ? -16.122 -6.609 37.246 1.00 97.06 199 THR A N 1
ATOM 1492 C CA . THR A 1 199 ? -16.381 -6.435 38.683 1.00 97.06 199 THR A CA 1
ATOM 1493 C C . THR A 1 199 ? -17.826 -6.016 38.953 1.00 97.06 199 THR A C 1
ATOM 1495 O O . THR A 1 199 ? -18.460 -6.591 39.833 1.00 97.06 199 THR A O 1
ATOM 1498 N N . VAL A 1 200 ? -18.376 -5.059 38.195 1.00 96.69 200 VAL A N 1
ATOM 1499 C CA . VAL A 1 200 ? -19.784 -4.650 38.352 1.00 96.69 200 VAL A CA 1
ATOM 1500 C C . VAL A 1 200 ? -20.738 -5.794 38.011 1.00 96.69 200 VAL A C 1
ATOM 1502 O O . VAL A 1 200 ? -21.675 -6.029 38.769 1.00 96.69 200 VAL A O 1
ATOM 1505 N N . ALA A 1 201 ? -20.488 -6.523 36.919 1.00 96.81 201 ALA A N 1
ATOM 1506 C CA . ALA A 1 201 ? -21.291 -7.680 36.528 1.00 96.81 201 ALA A CA 1
ATOM 1507 C C . ALA A 1 201 ? -21.292 -8.763 37.619 1.00 96.81 201 ALA A C 1
ATOM 1509 O O . ALA A 1 201 ? -22.355 -9.234 38.012 1.00 96.81 201 ALA A O 1
ATOM 1510 N N . ARG A 1 202 ? -20.116 -9.079 38.180 1.00 97.12 202 ARG A N 1
ATOM 1511 C CA . ARG A 1 202 ? -19.972 -10.037 39.282 1.00 97.12 202 ARG A CA 1
ATOM 1512 C C . ARG A 1 202 ? -20.724 -9.593 40.534 1.00 97.12 202 ARG A C 1
ATOM 1514 O O . ARG A 1 202 ? -21.470 -10.384 41.091 1.00 97.12 202 ARG A O 1
ATOM 1521 N N . ILE A 1 203 ? -20.556 -8.339 40.965 1.00 95.62 203 ILE A N 1
ATOM 1522 C CA . ILE A 1 203 ? -21.249 -7.815 42.155 1.00 95.62 203 ILE A CA 1
ATOM 1523 C C . ILE A 1 203 ? -22.768 -7.834 41.949 1.00 95.62 203 ILE A C 1
ATOM 1525 O O . ILE A 1 203 ? -23.498 -8.162 42.880 1.00 95.62 203 ILE A O 1
ATOM 1529 N N . LEU A 1 204 ? -23.247 -7.516 40.742 1.00 95.38 204 LEU A N 1
ATOM 1530 C CA . LEU A 1 204 ? -24.666 -7.622 40.411 1.00 95.38 204 LEU A CA 1
ATOM 1531 C C . LEU A 1 204 ? -25.151 -9.079 40.480 1.00 95.38 204 LEU A C 1
ATOM 1533 O O . LEU A 1 204 ? -26.174 -9.342 41.103 1.00 95.38 204 LEU A O 1
ATOM 1537 N N . ALA A 1 205 ? -24.409 -10.020 39.897 1.00 94.69 205 ALA A N 1
ATOM 1538 C CA . ALA A 1 205 ? -24.741 -11.443 39.941 1.00 94.69 205 ALA A CA 1
ATOM 1539 C C . ALA A 1 205 ? -24.744 -11.998 41.376 1.00 94.69 205 ALA A C 1
ATOM 1541 O O . ALA A 1 205 ? -25.642 -12.746 41.750 1.00 94.69 205 ALA A O 1
ATOM 1542 N N . ASP A 1 206 ? -23.775 -11.596 42.201 1.00 93.31 206 ASP A N 1
ATOM 1543 C CA . ASP A 1 206 ? -23.715 -11.972 43.614 1.00 93.31 206 ASP A CA 1
ATOM 1544 C C . ASP A 1 206 ? -24.908 -11.387 44.390 1.00 93.31 206 ASP A C 1
ATOM 1546 O O . ASP A 1 206 ? -25.522 -12.097 45.182 1.00 93.31 206 ASP A O 1
ATOM 1550 N N . ALA A 1 207 ? -25.302 -10.137 44.119 1.00 91.56 207 ALA A N 1
ATOM 1551 C CA . ALA A 1 207 ? -26.482 -9.522 44.732 1.00 91.56 207 ALA A CA 1
ATOM 1552 C C . ALA A 1 207 ? -27.796 -10.205 44.313 1.00 91.56 207 ALA A C 1
ATOM 1554 O O . ALA A 1 207 ? -28.729 -10.259 45.106 1.00 91.56 207 ALA A O 1
ATOM 1555 N N . ARG A 1 208 ? -27.873 -10.770 43.100 1.00 92.69 208 ARG A N 1
ATOM 1556 C CA . ARG A 1 208 ? -29.035 -11.561 42.651 1.00 92.69 208 ARG A CA 1
ATOM 1557 C C . ARG A 1 208 ? -29.177 -12.904 43.372 1.00 92.69 208 ARG A C 1
ATOM 1559 O O . ARG A 1 208 ? -30.264 -13.468 43.368 1.00 92.69 208 ARG A O 1
ATOM 1566 N N . ARG A 1 209 ? -28.108 -13.419 43.991 1.00 91.50 209 ARG A N 1
ATOM 1567 C CA . ARG A 1 209 ? -28.162 -14.638 44.822 1.00 91.50 209 ARG A CA 1
ATOM 1568 C C . ARG A 1 209 ? -28.702 -14.376 46.228 1.00 91.50 209 ARG A C 1
ATOM 1570 O O . ARG A 1 209 ? -28.979 -15.329 46.947 1.00 91.50 209 ARG A O 1
ATOM 1577 N N . ASP A 1 210 ? -28.826 -13.112 46.622 1.00 90.69 210 ASP A N 1
ATOM 1578 C CA . ASP A 1 210 ? -29.448 -12.719 47.878 1.00 90.69 210 ASP A CA 1
ATOM 1579 C C . ASP A 1 210 ? -30.972 -12.647 47.694 1.00 90.69 210 ASP A C 1
ATOM 1581 O O . ASP A 1 210 ? -31.492 -11.790 46.971 1.00 90.69 210 ASP A O 1
ATOM 1585 N N . GLU A 1 211 ? -31.692 -13.551 48.363 1.00 87.75 211 GLU A N 1
ATOM 1586 C CA . GLU A 1 211 ? -33.157 -13.644 48.305 1.00 87.75 211 GLU A CA 1
ATOM 1587 C C . GLU A 1 211 ? -33.849 -12.330 48.699 1.00 87.75 211 GLU A C 1
ATOM 1589 O O . GLU A 1 211 ? -34.929 -12.021 48.194 1.00 87.75 211 GLU A O 1
ATOM 1594 N N . SER A 1 212 ? -33.224 -11.522 49.563 1.00 87.12 212 SER A N 1
ATOM 1595 C CA . SER A 1 212 ? -33.781 -10.240 50.002 1.00 87.12 212 SER A CA 1
ATOM 1596 C C . SER A 1 212 ? -33.646 -9.129 48.954 1.00 87.12 212 SER A C 1
ATOM 1598 O O . SER A 1 212 ? -34.419 -8.168 48.969 1.00 87.12 212 SER A O 1
ATOM 1600 N N . LEU A 1 213 ? -32.696 -9.258 48.021 1.00 88.38 213 LEU A N 1
ATOM 1601 C CA . LEU A 1 213 ? -32.395 -8.243 47.009 1.00 88.38 213 LEU A CA 1
ATOM 1602 C C . LEU A 1 213 ? -32.962 -8.587 45.633 1.00 88.38 213 LEU A C 1
ATOM 1604 O O . LEU A 1 213 ? -33.233 -7.671 44.854 1.00 88.38 213 LEU A O 1
ATOM 1608 N N . VAL A 1 214 ? -33.166 -9.872 45.325 1.00 90.50 214 VAL A N 1
ATOM 1609 C CA . VAL A 1 214 ? -33.562 -10.321 43.980 1.00 90.50 214 VAL A CA 1
ATOM 1610 C C . VAL A 1 214 ? -34.871 -9.679 43.504 1.00 90.50 214 VAL A C 1
ATOM 1612 O O . VAL A 1 214 ? -34.919 -9.147 42.399 1.00 90.50 214 VAL A O 1
ATOM 1615 N N . VAL A 1 215 ? -35.888 -9.592 44.371 1.00 87.69 215 VAL A N 1
ATOM 1616 C CA . VAL A 1 215 ? -37.191 -8.980 44.040 1.00 87.69 215 VAL A CA 1
ATOM 1617 C C . VAL A 1 215 ? -37.036 -7.497 43.689 1.00 87.69 215 VAL A C 1
ATOM 1619 O O . VAL A 1 215 ? -37.668 -6.987 42.763 1.00 87.69 215 VAL A O 1
ATOM 1622 N N . VAL A 1 216 ? -36.162 -6.794 44.414 1.00 90.19 216 VAL A N 1
ATOM 1623 C CA . VAL A 1 216 ? -35.872 -5.377 44.175 1.00 90.19 216 VAL A CA 1
ATOM 1624 C C . VAL A 1 216 ? -35.100 -5.212 42.865 1.00 90.19 216 VAL A C 1
ATOM 1626 O O . VAL A 1 216 ? -35.448 -4.355 42.055 1.00 90.19 216 VAL A O 1
ATOM 1629 N N . LEU A 1 217 ? -34.084 -6.040 42.623 1.00 92.62 217 LEU A N 1
ATOM 1630 C CA . LEU A 1 217 ? -33.286 -6.021 41.395 1.00 92.62 217 LEU A CA 1
ATOM 1631 C C . LEU A 1 217 ? -34.135 -6.302 40.148 1.00 92.62 217 LEU A C 1
ATOM 1633 O O . LEU A 1 217 ? -34.019 -5.565 39.166 1.00 92.62 217 LEU A O 1
ATOM 1637 N N . ASP A 1 218 ? -35.030 -7.288 40.208 1.00 90.94 218 ASP A N 1
ATOM 1638 C CA . ASP A 1 218 ? -35.956 -7.614 39.119 1.00 90.94 218 ASP A CA 1
ATOM 1639 C C . ASP A 1 218 ? -36.905 -6.444 38.816 1.00 90.94 218 ASP A C 1
ATOM 1641 O O . ASP A 1 218 ? -37.132 -6.122 37.650 1.00 90.94 218 ASP A O 1
ATOM 1645 N N . SER A 1 219 ? -37.382 -5.724 39.842 1.00 90.06 219 SER A N 1
ATOM 1646 C CA . SER A 1 219 ? -38.238 -4.540 39.650 1.00 90.06 219 SER A CA 1
ATOM 1647 C C . SER A 1 219 ? -37.546 -3.390 38.901 1.00 90.06 219 SER A C 1
ATOM 1649 O O . SER A 1 219 ? -38.210 -2.587 38.243 1.00 90.06 219 SER A O 1
ATOM 1651 N N . TYR A 1 220 ? -36.212 -3.332 38.957 1.00 90.19 220 TYR A N 1
ATOM 1652 C CA . TYR A 1 220 ? -35.392 -2.364 38.225 1.00 90.19 220 TYR A CA 1
ATOM 1653 C C . TYR A 1 220 ? -34.869 -2.900 36.882 1.00 90.19 220 TYR A C 1
ATOM 1655 O O . TYR A 1 220 ? -34.136 -2.188 36.193 1.00 90.19 220 TYR A O 1
ATOM 1663 N N . GLY A 1 221 ? -35.226 -4.131 36.496 1.00 90.12 221 GLY A N 1
ATOM 1664 C CA . GLY A 1 221 ? -34.725 -4.772 35.278 1.00 90.12 221 GLY A CA 1
ATOM 1665 C C . GLY A 1 221 ? -33.239 -5.133 35.348 1.00 90.12 221 GLY A C 1
ATOM 1666 O O . GLY A 1 221 ? -32.562 -5.179 34.322 1.00 90.12 221 GLY A O 1
ATOM 1667 N N . TYR A 1 222 ? -32.698 -5.345 36.550 1.00 93.06 222 TYR A N 1
ATOM 1668 C CA . TYR A 1 222 ? -31.326 -5.813 36.754 1.00 93.06 222 TYR A CA 1
ATOM 1669 C C . TYR A 1 222 ? -31.291 -7.336 36.840 1.00 93.06 222 TYR A C 1
ATOM 1671 O O . TYR A 1 222 ? -30.980 -7.926 37.878 1.00 93.06 222 TYR A O 1
ATOM 1679 N N . ASP A 1 223 ? -31.652 -7.942 35.715 1.00 92.94 223 ASP A N 1
ATOM 1680 C CA . ASP A 1 223 ? -31.768 -9.376 35.503 1.00 92.94 223 ASP A CA 1
ATOM 1681 C C . ASP A 1 223 ? -30.445 -10.037 35.075 1.00 92.94 223 ASP A C 1
ATOM 1683 O O . ASP A 1 223 ? -29.404 -9.391 34.900 1.00 92.94 223 ASP A O 1
ATOM 1687 N N . ASP A 1 224 ? -30.482 -11.359 34.901 1.00 92.81 224 ASP A N 1
ATOM 1688 C CA . ASP A 1 224 ? -29.339 -12.123 34.392 1.00 92.81 224 ASP A CA 1
ATOM 1689 C C . ASP A 1 224 ? -28.975 -11.717 32.952 1.00 92.81 224 ASP A C 1
ATOM 1691 O O . ASP A 1 224 ? -27.814 -11.826 32.547 1.00 92.81 224 ASP A O 1
ATOM 1695 N N . ALA A 1 225 ? -29.929 -11.177 32.183 1.00 94.06 225 ALA A N 1
ATOM 1696 C CA . ALA A 1 225 ? -29.670 -10.666 30.841 1.00 94.06 225 ALA A CA 1
ATOM 1697 C C . ALA A 1 225 ? -28.804 -9.397 30.877 1.00 94.06 225 ALA A C 1
ATOM 1699 O O . ALA A 1 225 ? -27.908 -9.239 30.040 1.00 94.06 225 ALA A O 1
ATOM 1700 N N . LEU A 1 226 ? -28.992 -8.513 31.861 1.00 94.31 226 LEU A N 1
ATOM 1701 C CA . LEU A 1 226 ? -28.112 -7.363 32.062 1.00 94.31 226 LEU A CA 1
ATOM 1702 C C . LEU A 1 226 ? -26.702 -7.785 32.495 1.00 94.31 226 LEU A C 1
ATOM 1704 O O . LEU A 1 226 ? -25.727 -7.210 32.002 1.00 94.31 226 LEU A O 1
ATOM 1708 N N . VAL A 1 227 ? -26.577 -8.788 33.371 1.00 95.62 227 VAL A N 1
ATOM 1709 C CA . VAL A 1 227 ? -25.269 -9.365 33.739 1.00 95.62 227 VAL A CA 1
ATOM 1710 C C . VAL A 1 227 ? -24.558 -9.875 32.484 1.00 95.62 227 VAL A C 1
ATOM 1712 O O . VAL A 1 227 ? -23.447 -9.426 32.188 1.00 95.62 227 VAL A O 1
ATOM 1715 N N . ALA A 1 228 ? -25.232 -10.708 31.687 1.00 95.69 228 ALA A N 1
ATOM 1716 C CA . ALA A 1 228 ? -24.697 -11.233 30.432 1.00 95.69 228 ALA A CA 1
ATOM 1717 C C . ALA A 1 228 ? -24.318 -10.113 29.446 1.00 95.69 228 ALA A C 1
ATOM 1719 O O . ALA A 1 228 ? -23.289 -10.183 28.772 1.00 95.69 228 ALA A O 1
ATOM 1720 N N . ARG A 1 229 ? -25.101 -9.028 29.386 1.00 95.44 229 ARG A N 1
ATOM 1721 C CA . ARG A 1 229 ? -24.795 -7.853 28.558 1.00 95.44 229 ARG A CA 1
ATOM 1722 C C . ARG A 1 229 ? -23.526 -7.131 29.014 1.00 95.44 229 ARG A C 1
ATOM 1724 O O . ARG A 1 229 ? -22.728 -6.725 28.169 1.00 95.44 229 ARG A O 1
ATOM 1731 N N . LEU A 1 230 ? -23.321 -6.951 30.319 1.00 95.75 230 LEU A N 1
ATOM 1732 C CA . LEU A 1 230 ? -22.092 -6.350 30.850 1.00 95.75 230 LEU A CA 1
ATOM 1733 C C . LEU A 1 230 ? -20.872 -7.232 30.553 1.00 95.75 230 LEU A C 1
ATOM 1735 O O . LEU A 1 230 ? -19.834 -6.718 30.131 1.00 95.75 230 LEU A O 1
ATOM 1739 N N . GLU A 1 231 ? -21.001 -8.549 30.708 1.00 96.81 231 GLU A N 1
ATOM 1740 C CA . GLU A 1 231 ? -19.946 -9.502 30.352 1.00 96.81 231 GLU A CA 1
ATOM 1741 C C . GLU A 1 231 ? -19.623 -9.468 28.856 1.00 96.81 231 GLU A C 1
ATOM 1743 O O . GLU A 1 231 ? -18.448 -9.403 28.488 1.00 96.81 231 GLU A O 1
ATOM 1748 N N . ALA A 1 232 ? -20.643 -9.405 27.996 1.00 95.94 232 ALA A N 1
ATOM 1749 C CA . ALA A 1 232 ? -20.472 -9.264 26.553 1.00 95.94 232 ALA A CA 1
ATOM 1750 C C . ALA A 1 232 ? -19.744 -7.959 26.185 1.00 95.94 232 ALA A C 1
ATOM 1752 O O . ALA A 1 232 ? -18.832 -7.971 25.360 1.00 95.94 232 ALA A O 1
ATOM 1753 N N . LEU A 1 233 ? -20.078 -6.836 26.832 1.00 95.19 233 LEU A N 1
ATOM 1754 C CA . LEU A 1 233 ? -19.382 -5.557 26.629 1.00 95.19 233 LEU A CA 1
ATOM 1755 C C . LEU A 1 233 ? -17.911 -5.613 27.071 1.00 95.19 233 LEU A C 1
ATOM 1757 O O . LEU A 1 233 ? -17.040 -5.016 26.425 1.00 95.19 233 LEU A O 1
ATOM 1761 N N . ALA A 1 234 ? -17.621 -6.320 28.166 1.00 95.38 234 ALA A N 1
ATOM 1762 C CA . ALA A 1 234 ? -16.256 -6.534 28.628 1.00 95.38 234 ALA A CA 1
ATOM 1763 C C . ALA A 1 234 ? -15.468 -7.422 27.651 1.00 95.38 234 ALA A C 1
ATOM 1765 O O . ALA A 1 234 ? -14.362 -7.051 27.261 1.00 95.38 234 ALA A O 1
ATOM 1766 N N . ALA A 1 235 ? -16.051 -8.540 27.212 1.00 95.31 235 ALA A N 1
ATOM 1767 C CA . ALA A 1 235 ? -15.444 -9.452 26.245 1.00 95.31 235 ALA A CA 1
ATOM 1768 C C . ALA A 1 235 ? -15.177 -8.764 24.898 1.00 95.31 235 ALA A C 1
ATOM 1770 O O . ALA A 1 235 ? -14.090 -8.898 24.341 1.00 95.31 235 ALA A O 1
ATOM 1771 N N . GLU A 1 236 ? -16.119 -7.961 24.405 1.00 93.50 236 GLU A N 1
ATOM 1772 C CA . GLU A 1 236 ? -15.949 -7.215 23.156 1.00 93.50 236 GLU A CA 1
ATOM 1773 C C . GLU A 1 236 ? -14.834 -6.166 23.262 1.00 93.50 236 GLU A C 1
ATOM 1775 O O . GLU A 1 236 ? -13.981 -6.056 22.381 1.00 93.50 236 GLU A O 1
ATOM 1780 N N . THR A 1 237 ? -14.779 -5.431 24.376 1.00 93.25 237 THR A N 1
ATOM 1781 C CA . THR A 1 237 ? -13.709 -4.450 24.614 1.00 93.25 237 THR A CA 1
ATOM 1782 C C . THR A 1 237 ? -12.337 -5.123 24.718 1.00 93.25 237 THR A C 1
ATOM 1784 O O . THR A 1 237 ? -11.351 -4.587 24.208 1.00 93.25 237 THR A O 1
ATOM 1787 N N . GLU A 1 238 ? -12.262 -6.294 25.354 1.00 93.44 238 GLU A N 1
ATOM 1788 C CA . GLU A 1 238 ? -11.042 -7.101 25.455 1.00 93.44 238 GLU A CA 1
ATOM 1789 C C . GLU A 1 238 ? -10.596 -7.616 24.082 1.00 93.44 238 GLU A C 1
ATOM 1791 O O . GLU A 1 238 ? -9.442 -7.411 23.702 1.00 93.44 238 GLU A O 1
ATOM 1796 N N . ARG A 1 239 ? -11.525 -8.183 23.301 1.00 90.75 239 ARG A N 1
ATOM 1797 C CA . ARG A 1 239 ? -11.289 -8.656 21.931 1.00 90.75 239 ARG A CA 1
ATOM 1798 C C . ARG A 1 239 ? -10.736 -7.540 21.047 1.00 90.75 239 ARG A C 1
ATOM 1800 O O . ARG A 1 239 ? -9.667 -7.705 20.462 1.00 90.75 239 ARG A O 1
ATOM 1807 N N . LEU A 1 240 ? -11.414 -6.389 21.010 1.00 88.12 240 LEU A N 1
ATOM 1808 C CA . LEU A 1 240 ? -11.004 -5.226 20.215 1.00 88.12 240 LEU A CA 1
ATOM 1809 C C . LEU A 1 240 ? -9.640 -4.676 20.655 1.00 88.12 240 LEU A C 1
ATOM 1811 O O . LEU A 1 240 ? -8.827 -4.291 19.812 1.00 88.12 240 LEU A O 1
ATOM 1815 N N . SER A 1 241 ? -9.363 -4.670 21.964 1.00 86.19 241 SER A N 1
ATOM 1816 C CA . SER A 1 241 ? -8.066 -4.252 22.502 1.00 86.19 241 SER A CA 1
ATOM 1817 C C . SER A 1 241 ? -6.940 -5.217 22.122 1.00 86.19 241 SER A C 1
ATOM 1819 O O . SER A 1 241 ? -5.842 -4.755 21.820 1.00 86.19 241 SER A O 1
ATOM 1821 N N . GLY A 1 242 ? -7.192 -6.530 22.124 1.00 80.31 242 GLY A N 1
ATOM 1822 C CA . GLY A 1 242 ? -6.211 -7.552 21.742 1.00 80.31 242 GLY A CA 1
ATOM 1823 C C . GLY A 1 242 ? -5.866 -7.508 20.253 1.00 80.31 242 GLY A C 1
ATOM 1824 O O . GLY A 1 242 ? -4.694 -7.526 19.883 1.00 80.31 242 GLY A O 1
ATOM 1825 N N . THR A 1 243 ? -6.868 -7.327 19.388 1.00 68.94 243 THR A N 1
ATOM 1826 C CA . THR A 1 243 ? -6.666 -7.164 17.934 1.00 68.94 243 THR A CA 1
ATOM 1827 C C . THR A 1 243 ? -6.011 -5.839 17.536 1.00 68.94 243 THR A C 1
ATOM 1829 O O . THR A 1 243 ? -5.598 -5.674 16.391 1.00 68.94 243 THR A O 1
ATOM 1832 N N . SER A 1 244 ? -5.896 -4.881 18.460 1.00 60.38 244 SER A N 1
ATOM 1833 C CA . SER A 1 244 ? -5.170 -3.631 18.220 1.00 60.38 244 SER A CA 1
ATOM 1834 C C . SER A 1 244 ? -3.647 -3.789 18.320 1.00 60.38 244 SER A C 1
ATOM 1836 O O . SER A 1 244 ? -2.949 -2.819 18.041 1.00 60.38 244 SER A O 1
ATOM 1838 N N . ALA A 1 245 ? -3.113 -4.941 18.742 1.00 55.25 245 ALA A N 1
ATOM 1839 C CA . ALA A 1 245 ? -1.665 -5.183 18.771 1.00 55.25 245 ALA A CA 1
ATOM 1840 C C . ALA A 1 245 ? -1.114 -5.635 17.402 1.00 55.25 245 ALA A C 1
ATOM 1842 O O . ALA A 1 245 ? 0.040 -5.371 17.081 1.00 55.25 245 ALA A O 1
ATOM 1843 N N . THR A 1 246 ? -1.951 -6.250 16.564 1.00 56.91 246 THR A N 1
ATOM 1844 C CA . THR A 1 246 ? -1.638 -6.687 15.195 1.00 56.91 246 THR A CA 1
ATOM 1845 C C . THR A 1 246 ? -2.291 -5.740 14.186 1.00 56.91 246 THR A C 1
ATOM 1847 O O . THR A 1 246 ? -3.296 -6.051 13.546 1.00 56.91 246 THR A O 1
ATOM 1850 N N . LEU A 1 247 ? -1.758 -4.516 14.106 1.00 58.34 247 LEU A N 1
ATOM 1851 C CA . LEU A 1 247 ? -2.340 -3.436 13.296 1.00 58.34 247 LEU A CA 1
ATOM 1852 C C . LEU A 1 247 ? -2.048 -3.535 11.804 1.00 58.34 247 LEU A C 1
ATOM 1854 O O . LEU A 1 247 ? -2.708 -2.837 11.044 1.00 58.34 247 LEU A O 1
ATOM 1858 N N . THR A 1 248 ? -1.097 -4.363 11.386 1.00 59.53 248 THR A N 1
ATOM 1859 C CA . THR A 1 248 ? -0.683 -4.433 9.985 1.00 59.53 248 THR A CA 1
ATOM 1860 C C . THR A 1 248 ? -1.180 -5.747 9.385 1.00 59.53 248 THR A C 1
ATOM 1862 O O . THR A 1 248 ? -0.616 -6.799 9.695 1.00 59.53 248 THR A O 1
ATOM 1865 N N . PRO A 1 249 ? -2.249 -5.732 8.569 1.00 59.72 249 PRO A N 1
ATOM 1866 C CA . PRO A 1 249 ? -2.599 -6.865 7.723 1.00 59.72 249 PRO A CA 1
ATOM 1867 C C . PRO A 1 249 ? -1.413 -7.228 6.816 1.00 59.72 249 PRO A C 1
ATOM 1869 O O . PRO A 1 249 ? -0.642 -6.336 6.450 1.00 59.72 249 PRO A O 1
ATOM 1872 N N . PRO A 1 250 ? -1.250 -8.505 6.429 1.00 58.00 250 PRO A N 1
ATOM 1873 C CA . PRO A 1 250 ? -0.261 -8.876 5.426 1.00 58.00 250 PRO A CA 1
ATOM 1874 C C . PRO A 1 250 ? -0.574 -8.146 4.112 1.00 58.00 250 PRO A C 1
ATOM 1876 O O . PRO A 1 250 ? -1.683 -8.250 3.587 1.00 58.00 250 PRO A O 1
ATOM 1879 N N . GLN A 1 251 ? 0.393 -7.385 3.601 1.00 61.97 251 GLN A N 1
ATOM 1880 C CA . GLN A 1 251 ? 0.284 -6.735 2.295 1.00 61.97 251 GLN A CA 1
ATOM 1881 C C . GLN A 1 251 ? 0.429 -7.794 1.198 1.00 61.97 251 GLN A C 1
ATOM 1883 O O . GLN A 1 251 ? 1.269 -8.687 1.309 1.00 61.97 251 GLN A O 1
ATOM 1888 N N . ALA A 1 252 ? -0.389 -7.720 0.144 1.00 65.06 252 ALA A N 1
ATOM 1889 C CA . ALA A 1 252 ? -0.270 -8.652 -0.980 1.00 65.06 252 ALA A CA 1
ATOM 1890 C C . ALA A 1 252 ? 0.830 -8.222 -1.966 1.00 65.06 252 ALA A C 1
ATOM 1892 O O . ALA A 1 252 ? 1.351 -9.063 -2.693 1.00 65.06 252 ALA A O 1
ATOM 1893 N N . VAL A 1 253 ? 1.187 -6.931 -1.980 1.00 73.44 253 VAL A N 1
ATOM 1894 C CA . VAL A 1 253 ? 2.368 -6.403 -2.678 1.00 73.44 253 VAL A CA 1
ATOM 1895 C C . VAL A 1 253 ? 3.306 -5.813 -1.635 1.00 73.44 253 VAL A C 1
ATOM 1897 O O . VAL A 1 253 ? 3.062 -4.724 -1.119 1.00 73.44 253 VAL A O 1
ATOM 1900 N N . ASP A 1 254 ? 4.360 -6.559 -1.315 1.00 84.56 254 ASP A N 1
ATOM 1901 C CA . ASP A 1 254 ? 5.434 -6.093 -0.439 1.00 84.56 254 ASP A CA 1
ATOM 1902 C C . ASP A 1 254 ? 6.245 -4.981 -1.124 1.00 84.56 254 ASP A C 1
ATOM 1904 O O . ASP A 1 254 ? 6.497 -5.054 -2.332 1.00 84.56 254 ASP A O 1
ATOM 1908 N N . GLN A 1 255 ? 6.703 -3.992 -0.351 1.00 89.12 255 GLN A N 1
ATOM 1909 C CA . GLN A 1 255 ? 7.530 -2.883 -0.842 1.00 89.12 255 GLN A CA 1
ATOM 1910 C C . GLN A 1 255 ? 8.761 -3.407 -1.587 1.00 89.12 255 GLN A C 1
ATOM 1912 O O . GLN A 1 255 ? 9.065 -2.944 -2.680 1.00 89.12 255 GLN A O 1
ATOM 1917 N N . ARG A 1 256 ? 9.398 -4.469 -1.075 1.00 91.25 256 ARG A N 1
ATOM 1918 C CA . ARG A 1 256 ? 10.562 -5.092 -1.725 1.00 91.25 256 ARG A CA 1
ATOM 1919 C C . ARG A 1 256 ? 10.247 -5.618 -3.130 1.00 91.25 256 ARG A C 1
ATOM 1921 O O . ARG A 1 256 ? 11.119 -5.636 -3.997 1.00 91.25 256 ARG A O 1
ATOM 1928 N N . THR A 1 257 ? 9.014 -6.071 -3.366 1.00 91.31 257 THR A N 1
ATOM 1929 C CA . THR A 1 257 ? 8.578 -6.518 -4.699 1.00 91.31 257 THR A CA 1
ATOM 1930 C C . THR A 1 257 ? 8.425 -5.331 -5.644 1.00 91.31 257 THR A C 1
ATOM 1932 O O . THR A 1 257 ? 8.840 -5.431 -6.799 1.00 91.31 257 THR A O 1
ATOM 1935 N N . LEU A 1 258 ? 7.872 -4.218 -5.152 1.00 93.50 258 LEU A N 1
ATOM 1936 C CA . LEU A 1 258 ? 7.751 -2.977 -5.913 1.00 93.50 258 LEU A CA 1
ATOM 1937 C C . LEU A 1 258 ? 9.138 -2.427 -6.275 1.00 93.50 258 LEU A C 1
ATOM 1939 O O . LEU A 1 258 ? 9.422 -2.259 -7.458 1.00 93.50 258 LEU A O 1
ATOM 1943 N N . ASP A 1 259 ? 10.037 -2.323 -5.293 1.00 95.56 259 ASP A N 1
ATOM 1944 C CA . ASP A 1 259 ? 11.417 -1.858 -5.484 1.00 95.56 259 ASP A CA 1
ATOM 1945 C C . ASP A 1 259 ? 12.166 -2.718 -6.516 1.00 95.56 259 ASP A C 1
ATOM 1947 O O . ASP A 1 259 ? 12.874 -2.218 -7.389 1.00 95.56 259 ASP A O 1
ATOM 1951 N N . ARG A 1 260 ? 11.987 -4.044 -6.482 1.00 95.88 260 ARG A N 1
ATOM 1952 C CA . ARG A 1 260 ? 12.590 -4.936 -7.483 1.00 95.88 260 ARG A CA 1
ATOM 1953 C C . ARG A 1 260 ? 12.085 -4.640 -8.900 1.00 95.88 260 ARG A C 1
ATOM 1955 O O . ARG A 1 260 ? 12.873 -4.687 -9.847 1.00 95.88 260 ARG A O 1
ATOM 1962 N N . HIS A 1 261 ? 10.788 -4.374 -9.062 1.00 95.69 261 HIS A N 1
ATOM 1963 C CA . HIS A 1 261 ? 10.211 -4.022 -10.362 1.00 95.69 261 HIS A CA 1
ATOM 1964 C C . HIS A 1 261 ? 10.643 -2.624 -10.822 1.00 95.69 261 HIS A C 1
ATOM 1966 O O . HIS A 1 261 ? 10.975 -2.467 -11.999 1.00 95.69 261 HIS A O 1
ATOM 1972 N N . ASP A 1 262 ? 10.732 -1.649 -9.912 1.00 96.56 262 ASP A N 1
ATOM 1973 C CA . ASP A 1 262 ? 11.319 -0.331 -10.181 1.00 96.56 262 ASP A CA 1
ATOM 1974 C C . ASP A 1 262 ? 12.737 -0.482 -10.745 1.00 96.56 262 ASP A C 1
ATOM 1976 O O . ASP A 1 262 ? 13.057 0.037 -11.820 1.00 96.56 262 ASP A O 1
ATOM 1980 N N . GLY A 1 263 ? 13.566 -1.284 -10.074 1.00 96.75 263 GLY A N 1
ATOM 1981 C CA . GLY A 1 263 ? 14.920 -1.601 -10.511 1.00 96.75 263 GLY A CA 1
ATOM 1982 C C . GLY A 1 263 ? 14.986 -2.263 -11.880 1.00 96.75 263 GLY A C 1
ATOM 1983 O O . GLY A 1 263 ? 15.824 -1.897 -12.704 1.00 96.75 263 GLY A O 1
ATOM 1984 N N . LEU A 1 264 ? 14.094 -3.217 -12.160 1.00 97.75 264 LEU A N 1
ATOM 1985 C CA . LEU A 1 264 ? 14.036 -3.880 -13.462 1.00 97.75 264 LEU A CA 1
ATOM 1986 C C . LEU A 1 264 ? 13.725 -2.880 -14.582 1.00 97.75 264 LEU A C 1
ATOM 1988 O O . LEU A 1 264 ? 14.428 -2.862 -15.596 1.00 97.75 264 LEU A O 1
ATOM 1992 N N . VAL A 1 265 ? 12.721 -2.019 -14.394 1.00 97.56 265 VAL A N 1
ATOM 1993 C CA . VAL A 1 265 ? 12.379 -0.986 -15.381 1.00 97.56 265 VAL A CA 1
ATOM 1994 C C . VAL A 1 265 ? 13.548 -0.018 -15.561 1.00 97.56 265 VAL A C 1
ATOM 1996 O O . VAL A 1 265 ? 13.954 0.236 -16.696 1.00 97.56 265 VAL A O 1
ATOM 1999 N N . LEU A 1 266 ? 14.165 0.456 -14.477 1.00 96.88 266 LEU A N 1
ATOM 2000 C CA . LEU A 1 266 ? 15.345 1.325 -14.535 1.00 96.88 266 LEU A CA 1
ATOM 2001 C C . LEU A 1 266 ? 16.524 0.679 -15.271 1.00 96.88 266 LEU A C 1
ATOM 2003 O O . LEU A 1 266 ? 17.173 1.345 -16.079 1.00 96.88 266 LEU A O 1
ATOM 2007 N N . ALA A 1 267 ? 16.787 -0.610 -15.050 1.00 96.62 267 ALA A N 1
ATOM 2008 C CA . ALA A 1 267 ? 17.834 -1.348 -15.751 1.00 96.62 267 ALA A CA 1
ATOM 2009 C C . ALA A 1 267 ? 17.567 -1.415 -17.266 1.00 96.62 267 ALA A C 1
ATOM 2011 O O . ALA A 1 267 ? 18.485 -1.208 -18.068 1.00 96.62 267 ALA A O 1
ATOM 2012 N N . ILE A 1 268 ? 16.309 -1.629 -17.668 1.00 97.00 268 ILE A N 1
ATOM 2013 C CA . ILE A 1 268 ? 15.894 -1.611 -19.079 1.00 97.00 268 ILE A CA 1
ATOM 2014 C C . ILE A 1 268 ? 16.079 -0.210 -19.677 1.00 97.00 268 ILE A C 1
ATOM 2016 O O . ILE A 1 268 ? 16.685 -0.069 -20.744 1.00 97.00 268 ILE A O 1
ATOM 2020 N N . LEU A 1 269 ? 15.605 0.838 -18.992 1.00 96.25 269 LEU A N 1
ATOM 2021 C CA . LEU A 1 269 ? 15.759 2.225 -19.444 1.00 96.25 269 LEU A CA 1
ATOM 2022 C C . LEU A 1 269 ? 17.239 2.599 -19.577 1.00 96.25 269 LEU A C 1
ATOM 2024 O O . LEU A 1 269 ? 17.639 3.182 -20.587 1.00 96.25 269 LEU A O 1
ATOM 2028 N N . ARG A 1 270 ? 18.072 2.204 -18.609 1.00 95.06 270 ARG A N 1
ATOM 2029 C CA . ARG A 1 270 ? 19.523 2.412 -18.644 1.00 95.06 270 ARG A CA 1
ATOM 2030 C C . ARG A 1 270 ? 20.158 1.723 -19.850 1.00 95.06 270 ARG A C 1
ATOM 2032 O O . ARG A 1 270 ? 20.969 2.348 -20.526 1.00 95.06 270 ARG A O 1
ATOM 2039 N N . ALA A 1 271 ? 19.771 0.485 -20.165 1.00 94.88 271 ALA A N 1
ATOM 2040 C CA . ALA A 1 271 ? 20.274 -0.227 -21.342 1.00 94.88 271 ALA A CA 1
ATOM 2041 C C . ALA A 1 271 ? 19.917 0.495 -22.655 1.00 94.88 271 ALA A C 1
ATOM 2043 O O . ALA A 1 271 ? 20.783 0.689 -23.510 1.00 94.88 271 ALA A O 1
ATOM 2044 N N . ILE A 1 272 ? 18.668 0.962 -22.787 1.00 95.69 272 ILE A N 1
ATOM 2045 C CA . ILE A 1 272 ? 18.218 1.735 -23.955 1.00 95.69 272 ILE A CA 1
ATOM 2046 C C . ILE A 1 272 ? 19.039 3.021 -24.092 1.00 95.69 272 ILE A C 1
ATOM 2048 O O . ILE A 1 272 ? 19.579 3.308 -25.160 1.00 95.69 272 ILE A O 1
ATOM 2052 N N . VAL A 1 273 ? 19.153 3.799 -23.015 1.00 94.44 273 VAL A N 1
ATOM 2053 C CA . VAL A 1 273 ? 19.819 5.105 -23.056 1.00 94.44 273 VAL A CA 1
ATOM 2054 C C . VAL A 1 273 ? 21.320 4.973 -23.303 1.00 94.44 273 VAL A C 1
ATOM 2056 O O . VAL A 1 273 ? 21.872 5.775 -24.056 1.00 94.44 273 VAL A O 1
ATOM 2059 N N . SER A 1 274 ? 21.979 3.962 -22.732 1.00 93.44 274 SER A N 1
ATOM 2060 C CA . SER A 1 274 ? 23.394 3.681 -23.004 1.00 93.44 274 SER A CA 1
ATOM 2061 C C . SER A 1 274 ? 23.634 3.397 -24.487 1.00 93.44 274 SER A C 1
ATOM 2063 O O . SER A 1 274 ? 24.489 4.040 -25.089 1.00 93.44 274 SER A O 1
ATOM 2065 N N . ALA A 1 275 ? 22.809 2.555 -25.119 1.00 93.81 275 ALA A N 1
ATOM 2066 C CA . ALA A 1 275 ? 22.935 2.276 -26.550 1.00 93.81 275 ALA A CA 1
ATOM 2067 C C . ALA A 1 275 ? 22.718 3.530 -27.423 1.00 93.81 275 ALA A C 1
ATOM 2069 O O . ALA A 1 275 ? 23.424 3.744 -28.411 1.00 93.81 275 ALA A O 1
ATOM 2070 N N . LEU A 1 276 ? 21.771 4.402 -27.050 1.00 94.00 276 LEU A N 1
ATOM 2071 C CA . LEU A 1 276 ? 21.568 5.681 -27.741 1.00 94.00 276 LEU A CA 1
ATOM 2072 C C . LEU A 1 276 ? 22.756 6.635 -27.557 1.00 94.00 276 LEU A C 1
ATOM 2074 O O . LEU A 1 276 ? 23.148 7.313 -28.506 1.00 94.00 276 LEU A O 1
ATOM 2078 N N . ARG A 1 277 ? 23.351 6.679 -26.361 1.00 93.44 277 ARG A N 1
ATOM 2079 C CA . ARG A 1 277 ? 24.553 7.479 -26.085 1.00 93.44 277 ARG A CA 1
ATOM 2080 C C . ARG A 1 277 ? 25.752 7.000 -26.880 1.00 93.44 277 ARG A C 1
ATOM 2082 O O . ARG A 1 277 ? 26.454 7.829 -27.450 1.00 93.44 277 ARG A O 1
ATOM 2089 N N . ASP A 1 278 ? 25.973 5.696 -26.951 1.00 92.81 278 ASP A N 1
ATOM 2090 C CA . ASP A 1 278 ? 27.095 5.136 -27.703 1.00 92.81 278 ASP A CA 1
ATOM 2091 C C . ASP A 1 278 ? 26.939 5.402 -29.201 1.00 92.81 278 ASP A C 1
ATOM 2093 O O . ASP A 1 278 ? 27.885 5.833 -29.860 1.00 92.81 278 ASP A O 1
ATOM 2097 N N . ALA A 1 279 ? 25.719 5.286 -29.726 1.00 92.00 279 ALA A N 1
ATOM 2098 C CA . ALA A 1 279 ? 25.425 5.674 -31.099 1.00 92.00 279 ALA A CA 1
ATOM 2099 C C . ALA A 1 279 ? 25.654 7.173 -31.351 1.00 92.00 279 ALA A C 1
ATOM 2101 O O . ALA A 1 279 ? 26.229 7.545 -32.375 1.00 92.00 279 ALA A O 1
ATOM 2102 N N . GLN A 1 280 ? 25.251 8.040 -30.418 1.00 92.94 280 GLN A N 1
ATOM 2103 C CA . GLN A 1 280 ? 25.499 9.478 -30.515 1.00 92.94 280 GLN A CA 1
ATOM 2104 C C . GLN A 1 280 ? 27.002 9.800 -30.487 1.00 92.94 280 GLN A C 1
ATOM 2106 O O . GLN A 1 280 ? 27.469 10.591 -31.304 1.00 92.94 280 GLN A O 1
ATOM 2111 N N . ARG A 1 281 ? 27.775 9.154 -29.602 1.00 92.00 281 ARG A N 1
ATOM 2112 C CA . ARG A 1 281 ? 29.246 9.270 -29.542 1.00 92.00 281 ARG A CA 1
ATOM 2113 C C . ARG A 1 281 ? 29.914 8.796 -30.833 1.00 92.00 281 ARG A C 1
ATOM 2115 O O . ARG A 1 281 ? 30.903 9.385 -31.250 1.00 92.00 281 ARG A O 1
ATOM 2122 N N . ALA A 1 282 ? 29.340 7.792 -31.493 1.00 90.69 282 ALA A N 1
ATOM 2123 C CA . ALA A 1 282 ? 29.763 7.321 -32.810 1.00 90.69 282 ALA A CA 1
ATOM 2124 C C . ALA A 1 282 ? 29.319 8.235 -33.979 1.00 90.69 282 ALA A C 1
ATOM 2126 O O . ALA A 1 282 ? 29.525 7.887 -35.140 1.00 90.69 282 ALA A O 1
ATOM 2127 N N . GLY A 1 283 ? 28.709 9.394 -33.701 1.00 90.69 283 GLY A N 1
ATOM 2128 C CA . GLY A 1 283 ? 28.335 10.396 -34.704 1.00 90.69 283 GLY A CA 1
ATOM 2129 C C . GLY A 1 283 ? 26.928 10.241 -35.291 1.00 90.69 283 GLY A C 1
ATOM 2130 O O . GLY A 1 283 ? 26.603 10.903 -36.277 1.00 90.69 283 GLY A O 1
ATOM 2131 N N . ALA A 1 284 ? 26.071 9.389 -34.719 1.00 89.88 284 ALA A N 1
ATOM 2132 C CA . ALA A 1 284 ? 24.693 9.248 -35.184 1.00 89.88 284 ALA A CA 1
ATOM 2133 C C . ALA A 1 284 ? 23.885 10.550 -34.963 1.00 89.88 284 ALA A C 1
ATOM 2135 O O . ALA A 1 284 ? 23.889 11.085 -33.851 1.00 89.88 284 ALA A O 1
ATOM 2136 N N . PRO A 1 285 ? 23.120 11.043 -35.964 1.00 89.38 285 PRO A N 1
ATOM 2137 C CA . PRO A 1 285 ? 22.321 12.269 -35.861 1.00 89.38 285 PRO A CA 1
ATOM 2138 C C . PRO A 1 285 ? 20.996 12.033 -35.108 1.00 89.38 285 PRO A C 1
ATOM 2140 O O . PRO A 1 285 ? 19.892 12.211 -35.635 1.00 89.38 285 PRO A O 1
ATOM 2143 N N . ILE A 1 286 ? 21.105 11.590 -33.857 1.00 88.62 286 ILE A N 1
ATOM 2144 C CA . ILE A 1 286 ? 19.986 11.264 -32.969 1.00 88.62 286 ILE A CA 1
ATOM 2145 C C . ILE A 1 286 ? 20.009 12.148 -31.719 1.00 88.62 286 ILE A C 1
ATOM 2147 O O . ILE A 1 286 ? 21.035 12.714 -31.349 1.00 88.62 286 ILE A O 1
ATOM 2151 N N . SER A 1 287 ? 18.854 12.271 -31.070 1.00 85.56 287 SER A N 1
ATOM 2152 C CA . SER A 1 287 ? 18.695 13.020 -29.822 1.00 85.56 287 SER A CA 1
ATOM 2153 C C . SER A 1 287 ? 18.457 12.037 -28.683 1.00 85.56 287 SER A C 1
ATOM 2155 O O . SER A 1 287 ? 17.717 11.068 -28.859 1.00 85.56 287 SER A O 1
ATOM 2157 N N . LEU A 1 288 ? 19.072 12.283 -27.526 1.00 87.25 288 LEU A N 1
ATOM 2158 C CA . LEU A 1 288 ? 18.808 11.496 -26.323 1.00 87.25 288 LEU A CA 1
ATOM 2159 C C . LEU A 1 288 ? 17.444 11.870 -25.726 1.00 87.25 288 LEU A C 1
ATOM 2161 O O . LEU A 1 288 ? 17.048 13.036 -25.815 1.00 87.25 288 LEU A O 1
ATOM 2165 N N . PRO A 1 289 ? 16.727 10.911 -25.116 1.00 85.50 289 PRO A N 1
ATOM 2166 C CA . PRO A 1 289 ? 15.497 11.218 -24.402 1.00 85.50 289 PRO A CA 1
ATOM 2167 C C . PRO A 1 289 ? 15.771 12.107 -23.181 1.00 85.50 289 PRO A C 1
ATOM 2169 O O . PRO A 1 289 ? 16.802 11.936 -22.523 1.00 85.50 289 PRO A O 1
ATOM 2172 N N . PRO A 1 290 ? 14.838 13.005 -22.823 1.00 82.50 290 PRO A N 1
ATOM 2173 C CA . PRO A 1 290 ? 14.880 13.668 -21.529 1.00 82.50 290 PRO A CA 1
ATOM 2174 C C . PRO A 1 290 ? 14.626 12.633 -20.425 1.00 82.50 290 PRO A C 1
ATOM 2176 O O . PRO A 1 290 ? 13.638 11.901 -20.479 1.00 82.50 290 PRO A O 1
ATOM 2179 N N . LEU A 1 291 ? 15.513 12.573 -19.428 1.00 83.56 291 LEU A N 1
ATOM 2180 C CA . LEU A 1 291 ? 15.359 11.679 -18.273 1.00 83.56 291 LEU A CA 1
ATOM 2181 C C . LEU A 1 291 ? 14.788 12.360 -17.026 1.00 83.56 291 LEU A C 1
ATOM 2183 O O . LEU A 1 291 ? 14.424 11.663 -16.082 1.00 83.56 291 LEU A O 1
ATOM 2187 N N . ALA A 1 292 ? 14.674 13.692 -17.020 1.00 83.38 292 ALA A N 1
ATOM 2188 C CA . ALA A 1 292 ? 14.170 14.462 -15.882 1.00 83.38 292 ALA A CA 1
ATOM 2189 C C . ALA A 1 292 ? 14.859 14.045 -14.560 1.00 83.38 292 ALA A C 1
ATOM 2191 O O . ALA A 1 292 ? 16.085 14.005 -14.494 1.00 83.38 292 ALA A O 1
ATOM 2192 N N . GLY A 1 293 ? 14.096 13.682 -13.520 1.00 78.69 293 GLY A N 1
ATOM 2193 C CA . GLY A 1 293 ? 14.631 13.223 -12.225 1.00 78.69 293 GLY A CA 1
ATOM 2194 C C . GLY A 1 293 ? 15.501 11.956 -12.290 1.00 78.69 293 GLY A C 1
ATOM 2195 O O . GLY A 1 293 ? 16.204 11.633 -11.329 1.00 78.69 293 GLY A O 1
ATOM 2196 N N . LEU A 1 294 ? 15.514 11.258 -13.432 1.00 86.75 294 LEU A N 1
ATOM 2197 C CA . LEU A 1 294 ? 16.303 10.049 -13.659 1.00 86.75 294 LEU A CA 1
ATOM 2198 C C . LEU A 1 294 ? 17.682 10.316 -14.286 1.00 86.75 294 LEU A C 1
ATOM 2200 O O . LEU A 1 294 ? 18.381 9.366 -14.618 1.00 86.75 294 LEU A O 1
ATOM 2204 N N . GLU A 1 295 ? 18.129 11.567 -14.451 1.00 86.19 295 GLU A N 1
ATOM 2205 C CA . GLU A 1 295 ? 19.444 11.876 -15.052 1.00 86.19 295 GLU A CA 1
ATOM 2206 C C . GLU A 1 295 ? 20.623 11.174 -14.351 1.00 86.19 295 GLU A C 1
ATOM 2208 O O . GLU A 1 295 ? 21.553 10.696 -15.011 1.00 86.19 295 GLU A O 1
ATOM 2213 N N . ARG A 1 296 ? 20.541 11.026 -13.022 1.00 84.56 296 ARG A N 1
ATOM 2214 C CA . ARG A 1 296 ? 21.531 10.315 -12.194 1.00 84.56 296 ARG A CA 1
ATOM 2215 C C . ARG A 1 296 ? 21.635 8.814 -12.486 1.00 84.56 296 ARG A C 1
ATOM 2217 O O . ARG A 1 296 ? 22.675 8.235 -12.203 1.00 84.56 296 ARG A O 1
ATOM 2224 N N . LEU A 1 297 ? 20.628 8.201 -13.122 1.00 83.75 297 LEU A N 1
ATOM 2225 C CA . LEU A 1 297 ? 20.676 6.803 -13.589 1.00 83.75 297 LEU A CA 1
ATOM 2226 C C . LEU A 1 297 ? 21.874 6.545 -14.514 1.00 83.75 297 LEU A C 1
ATOM 2228 O O . LEU A 1 297 ? 22.335 5.414 -14.668 1.00 83.75 297 LEU A O 1
ATOM 2232 N N . LEU A 1 298 ? 22.339 7.601 -15.182 1.00 78.12 298 LEU A N 1
ATOM 2233 C CA . LEU A 1 298 ? 23.330 7.518 -16.238 1.00 78.12 298 LEU A CA 1
ATOM 2234 C C . LEU A 1 298 ? 24.731 7.968 -15.814 1.00 78.12 298 LEU A C 1
ATOM 2236 O O . LEU A 1 298 ? 25.625 8.023 -16.667 1.00 78.12 298 LEU A O 1
ATOM 2240 N N . VAL A 1 299 ? 24.904 8.342 -14.547 1.00 71.25 299 VAL A N 1
ATOM 2241 C CA . VAL A 1 299 ? 26.211 8.621 -13.954 1.00 71.25 299 VAL A CA 1
ATOM 2242 C C . VAL A 1 299 ? 26.772 7.275 -13.486 1.00 71.25 299 VAL A C 1
ATOM 2244 O O . VAL A 1 299 ? 26.068 6.551 -12.783 1.00 71.25 299 VAL A O 1
ATOM 2247 N N . PRO A 1 300 ? 27.985 6.874 -13.906 1.00 56.81 300 PRO A N 1
ATOM 2248 C CA . PRO A 1 300 ? 28.633 5.699 -13.336 1.00 56.81 300 PRO A CA 1
ATOM 2249 C C . PRO A 1 300 ? 28.753 5.893 -11.820 1.00 56.81 300 PRO A C 1
ATOM 2251 O O . PRO A 1 300 ? 29.268 6.925 -11.387 1.00 56.81 300 PRO A O 1
ATOM 2254 N N . SER A 1 301 ? 28.251 4.945 -11.024 1.00 50.12 301 SER A N 1
ATOM 2255 C CA . SER A 1 301 ? 28.515 4.917 -9.585 1.00 50.12 301 SER A CA 1
ATOM 2256 C C . SER A 1 301 ? 30.030 4.875 -9.404 1.00 50.12 301 SER A C 1
ATOM 2258 O O . SER A 1 301 ? 30.688 4.004 -9.963 1.00 50.12 301 SER A O 1
ATOM 2260 N N . ARG A 1 302 ? 30.588 5.856 -8.696 1.00 42.00 302 ARG A N 1
ATOM 2261 C CA . ARG A 1 302 ? 32.036 6.031 -8.492 1.00 42.00 302 ARG A CA 1
ATOM 2262 C C . ARG A 1 302 ? 32.634 5.040 -7.480 1.00 42.00 302 ARG A C 1
ATOM 2264 O O . ARG A 1 302 ? 33.771 5.219 -7.076 1.00 42.00 302 ARG A O 1
ATOM 2271 N N . ASP A 1 303 ? 31.887 4.011 -7.097 1.00 44.94 303 ASP A N 1
ATOM 2272 C CA . ASP A 1 303 ? 32.206 3.156 -5.951 1.00 44.94 303 ASP A CA 1
ATOM 2273 C C . ASP A 1 303 ? 32.981 1.873 -6.322 1.00 44.94 303 ASP A C 1
ATOM 2275 O O . ASP A 1 303 ? 33.231 1.054 -5.448 1.00 44.94 303 ASP A O 1
ATOM 2279 N N . ASP A 1 304 ? 33.413 1.717 -7.582 1.00 44.44 304 ASP A N 1
ATOM 2280 C CA . ASP A 1 304 ? 34.336 0.645 -8.014 1.00 44.44 304 ASP A CA 1
ATOM 2281 C C . ASP A 1 304 ? 35.806 1.131 -8.141 1.00 44.44 304 ASP A C 1
ATOM 2283 O O . ASP A 1 304 ? 36.672 0.382 -8.587 1.00 44.44 304 ASP A O 1
ATOM 2287 N N . GLU A 1 305 ? 36.115 2.376 -7.750 1.00 42.75 305 GLU A N 1
ATOM 2288 C CA . GLU A 1 305 ? 37.492 2.888 -7.609 1.00 42.75 305 GLU A CA 1
ATOM 2289 C C . GLU A 1 305 ? 37.875 2.935 -6.117 1.00 42.75 305 GLU A C 1
ATOM 2291 O O . GLU A 1 305 ? 38.005 4.005 -5.526 1.00 42.75 305 GLU A O 1
ATOM 2296 N N . GLN A 1 306 ? 38.019 1.766 -5.488 1.00 42.69 306 GLN A N 1
ATOM 2297 C CA . GLN A 1 306 ? 38.745 1.624 -4.223 1.00 42.69 306 GLN A CA 1
ATOM 2298 C C . GLN A 1 306 ? 39.990 0.772 -4.465 1.00 42.69 306 GLN A C 1
ATOM 2300 O O . GLN A 1 306 ? 39.900 -0.442 -4.607 1.00 42.69 306 GLN A O 1
ATOM 2305 N N . ASP A 1 307 ? 41.114 1.482 -4.571 1.00 50.78 307 ASP A N 1
ATOM 2306 C CA . ASP A 1 307 ? 42.434 1.137 -4.043 1.00 50.78 307 ASP A CA 1
ATOM 2307 C C . ASP A 1 307 ? 42.848 -0.343 -4.103 1.00 50.78 307 ASP A C 1
ATOM 2309 O O . ASP A 1 307 ? 42.683 -1.077 -3.134 1.00 50.78 307 ASP A O 1
ATOM 2313 N N . ASP A 1 308 ? 43.515 -0.732 -5.193 1.00 48.44 308 ASP A N 1
ATOM 2314 C CA . ASP A 1 308 ? 44.591 -1.720 -5.091 1.00 48.44 308 ASP A CA 1
ATOM 2315 C C . ASP A 1 308 ? 45.925 -0.969 -5.187 1.00 48.44 308 ASP A C 1
ATOM 2317 O O . ASP A 1 308 ? 46.263 -0.338 -6.193 1.00 48.44 308 ASP A O 1
ATOM 2321 N N . GLU A 1 309 ? 46.609 -0.994 -4.049 1.00 48.75 309 GLU A N 1
ATOM 2322 C CA . GLU A 1 309 ? 47.815 -0.277 -3.658 1.00 48.75 309 GLU A CA 1
ATOM 2323 C C . GLU A 1 309 ? 48.982 -0.408 -4.656 1.00 48.75 309 GLU A C 1
ATOM 2325 O O . GLU A 1 309 ? 49.186 -1.432 -5.314 1.00 48.75 309 GLU A O 1
ATOM 2330 N N . GLU A 1 310 ? 49.795 0.652 -4.727 1.00 54.25 310 GLU A N 1
ATOM 2331 C CA . GLU A 1 310 ? 51.116 0.636 -5.360 1.00 54.25 310 GLU A CA 1
ATOM 2332 C C . GLU A 1 310 ? 51.951 -0.565 -4.868 1.00 54.25 310 GLU A C 1
ATOM 2334 O O . GLU A 1 310 ? 51.980 -0.843 -3.668 1.00 54.25 310 GLU A O 1
ATOM 2339 N N . PRO A 1 311 ? 52.693 -1.264 -5.746 1.00 54.34 311 PRO A N 1
ATOM 2340 C CA . PRO A 1 311 ? 53.563 -2.343 -5.304 1.00 54.34 311 PRO A CA 1
ATOM 2341 C C . PRO A 1 311 ? 54.721 -1.776 -4.469 1.00 54.34 311 PRO A C 1
ATOM 2343 O O . PRO A 1 311 ? 55.505 -0.959 -4.961 1.00 54.34 311 PRO A O 1
ATOM 2346 N N . GLU A 1 312 ? 54.859 -2.240 -3.222 1.00 60.84 312 GLU A N 1
ATOM 2347 C CA . GLU A 1 312 ? 56.023 -1.936 -2.384 1.00 60.84 312 GLU A CA 1
ATOM 2348 C C . GLU A 1 312 ? 57.335 -2.296 -3.114 1.00 60.84 312 GLU A C 1
ATOM 2350 O O . GLU A 1 312 ? 57.457 -3.380 -3.702 1.00 60.84 312 GLU A O 1
ATOM 2355 N N . PRO A 1 313 ? 58.365 -1.431 -3.064 1.00 55.16 313 PRO A N 1
ATOM 2356 C CA . PRO A 1 313 ? 59.665 -1.752 -3.622 1.00 55.16 313 PRO A CA 1
ATOM 2357 C C . PRO A 1 313 ? 60.369 -2.802 -2.754 1.00 55.16 313 PRO A C 1
ATOM 2359 O O . PRO A 1 313 ? 60.700 -2.570 -1.592 1.00 55.16 313 PRO A O 1
ATOM 2362 N N . VAL A 1 314 ? 60.656 -3.955 -3.357 1.00 62.69 314 VAL A N 1
ATOM 2363 C CA . VAL A 1 314 ? 61.497 -5.010 -2.780 1.00 62.69 314 VAL A CA 1
ATOM 2364 C C . VAL A 1 314 ? 62.886 -4.441 -2.473 1.00 62.69 314 VAL A C 1
ATOM 2366 O O . VAL A 1 314 ? 63.619 -4.040 -3.379 1.00 62.69 314 VAL A O 1
ATOM 2369 N N . ALA A 1 315 ? 63.265 -4.423 -1.194 1.00 58.47 315 ALA A N 1
ATOM 2370 C CA . ALA A 1 315 ? 64.621 -4.086 -0.776 1.00 58.47 315 ALA A CA 1
ATOM 2371 C C . ALA A 1 315 ? 65.616 -5.157 -1.272 1.00 58.47 315 ALA A C 1
ATOM 2373 O O . ALA A 1 315 ? 65.321 -6.354 -1.181 1.00 58.47 315 ALA A O 1
ATOM 2374 N N . PRO A 1 316 ? 66.800 -4.776 -1.786 1.00 57.19 316 PRO A N 1
ATOM 2375 C CA . PRO A 1 316 ? 67.787 -5.749 -2.220 1.00 57.19 316 PRO A CA 1
ATOM 2376 C C . PRO A 1 316 ? 68.415 -6.436 -1.006 1.00 57.19 316 PRO A C 1
ATOM 2378 O O . PRO A 1 316 ? 68.806 -5.791 -0.034 1.00 57.19 316 PRO A O 1
ATOM 2381 N N . ALA A 1 317 ? 68.520 -7.760 -1.093 1.00 57.44 317 ALA A N 1
ATOM 2382 C CA . ALA A 1 317 ? 69.192 -8.588 -0.107 1.00 57.44 317 ALA A CA 1
ATOM 2383 C C . ALA A 1 317 ? 70.676 -8.205 0.023 1.00 57.44 317 ALA A C 1
ATOM 2385 O O . ALA A 1 317 ? 71.394 -8.080 -0.974 1.00 57.44 317 ALA A O 1
ATOM 2386 N N . SER A 1 318 ? 71.138 -8.056 1.262 1.00 56.66 318 SER A N 1
ATOM 2387 C CA . SER A 1 318 ? 72.547 -8.094 1.668 1.00 56.66 318 SER A CA 1
ATOM 2388 C C . SER A 1 318 ? 72.635 -8.679 3.069 1.00 56.66 318 SER A C 1
ATOM 2390 O O . SER A 1 318 ? 71.842 -8.233 3.926 1.00 56.66 318 SER A O 1
#

pLDDT: mean 83.36, std 18.21, range [34.44, 97.75]

Secondary structure (DSSP, 8-state):
---------PPPP-------------------TTSPPPHHHHHTTSPP--HHHHHHHHHHHHHHH-HHHHHHHHHTS-HHHHHHHHHHHHHHHHHHHHHHSSPPTT--HHHHHHHHHHHHHHHHHHHHHHHHHHHHHHHHHHHHHHHHHHHHHHHHHHHHHHHHIIIIIS-TT-TTHHHHHHHHS---SHHHHHHHHHHHHHHHHHHHT-HHHHHHHHHTT--HHHHHHHHHHHHHHHHHHHHTS---PPPSS-HHHHHHHHHHHHHHHHHHHHHHHHHHHTT----PPP-GGGGGGGSPPGGG----PPPPPPPPP-

Organism: NCBI:txid927083